Protein AF-A0A9Q2P2W3-F1 (afdb_monomer_lite)

Sequence (372 aa):
MVEQIEHAMAMYDVSPSYLARAFGVALGDGLERGRLTAPGFLDVAPMFGVSDVTPQSGALDAMLATFDPLGELAALSDNRRSRLIGKSRDWFSEYDITSSWFMSDASLMAALEQARTEASAKKIVAGHLETKREFWAKLFARCALILSHDSTAASDAWLSFAAVAQALASGRETKKIPVFEDILEHTLYVAAERAVEEGKAEGAWDDDETGPPAIAPEQKGELAKLLKGSRLKPDQIDGYLTAVLIAPEFMPPHAWLMPLMQGVEVKGPGSIQRILDIIMVRFGALNEAVLLGEIGSDLRDLPTKQFQAWAEGFAQAVDGVKGAWPKRALSPDDKQVVDMIRRASTEDLTPTLKPLLPSWLQATANKWREDV

Secondary structure (DSSP, 8-state):
-HHHHHHHS----B-HHHHHHHHHHHHHHHHHTT-PPPTTHHHHHHHTT---PPP----HHHHHHHH-TT-HHHHS-HHHHHHHHHGGGGHHHH-GGGTT-----HHHHHHHHT--SHHHHHHHHHHHHHHTHHHHHHHHHHHHHHHHHBSSS-TTHHHHHHHHHHHHHTT--GGGSTHHHHHHHHHHHHHHHHHHHHHHHS-S------SSPPPPPPPTTHHHHHTBTBS--HHHHHHHHHHHHT-SS---HHHHHHHHHTT----STTHHHHHHHHHHHHHHHHHHHHHHT-TTGGGGTS-HHHHHHHHHHHHHHHHHSTTTS-TTTS-HHHHHHHHHHHHTTTS--HHHHHHHHHHHHHHHHHHTTTT-

Foldseek 3Di:
DVVVCVLQAFDFDFDLVLVLVVQQLVCQVCVVVVHDDDPCPVVVCVVSVHPDRHHDHLDLVSLLCVLPVVCPLVPDDPVVLLVLLVCLLCCVLPGRNCVPQEDDDPVLLVLCVVDPDPVSNLVSLLVVVQVCLLVQLSVLSSVLSRQCRGPPHDNCNSVSSNSSSVCSVVPNRLVSRNNVVVRSVVHVVVSVVVVVVVVVVPDPDDDDDDDDPQLDEDDVCNLVVQQVVPPADPLLLLLQLLLQLLFLDHDDCVLSVCLVCPRRDGDDPCSVVNNVSNSVVSSVVQNVCLVVLNHLVCVLVDDLQSLLSSLNSNLSNCVPRRSRHDPVVADPVNVVLNVLSVCSNPDRPSVPCSVPPSVVSSVSNVVNVVSD

pLDDT: mean 83.11, std 13.61, range [32.12, 97.75]

Structure (mmCIF, N/CA/C/O backbone):
data_AF-A0A9Q2P2W3-F1
#
_entry.id   AF-A0A9Q2P2W3-F1
#
loop_
_atom_site.group_PDB
_atom_site.id
_atom_site.type_symbol
_atom_site.label_atom_id
_atom_site.label_alt_id
_atom_site.label_comp_id
_atom_site.label_asym_id
_atom_site.label_entity_id
_atom_site.label_seq_id
_atom_site.pdbx_PDB_ins_code
_atom_site.Cartn_x
_atom_site.Cartn_y
_atom_site.Cartn_z
_atom_site.occupancy
_atom_site.B_iso_or_equiv
_atom_site.auth_seq_id
_atom_site.auth_comp_id
_atom_site.auth_asym_id
_atom_site.auth_atom_id
_atom_site.pdbx_PDB_model_num
ATOM 1 N N . MET A 1 1 ? -4.590 -22.643 -14.135 1.00 41.59 1 MET A N 1
ATOM 2 C CA . MET A 1 1 ? -3.168 -22.251 -14.260 1.00 41.59 1 MET A CA 1
ATOM 3 C C . MET A 1 1 ? -3.030 -20.801 -14.698 1.00 41.59 1 MET A C 1
ATOM 5 O O . MET A 1 1 ? -2.542 -20.043 -13.887 1.00 41.59 1 MET A O 1
ATOM 9 N N . VAL A 1 2 ? -3.498 -20.383 -15.885 1.00 42.69 2 VAL A N 1
ATOM 10 C CA . VAL A 1 2 ? -3.479 -18.949 -16.264 1.00 42.69 2 VAL A CA 1
ATOM 11 C C . VAL A 1 2 ? -4.353 -18.115 -15.321 1.00 42.69 2 VAL A C 1
ATOM 13 O O . VAL A 1 2 ? -3.821 -17.210 -14.706 1.00 42.69 2 VAL A O 1
ATOM 16 N N . GLU A 1 3 ? -5.601 -18.520 -15.051 1.00 38.75 3 GLU A N 1
ATOM 17 C CA . GLU A 1 3 ? -6.461 -17.844 -14.053 1.00 38.75 3 GLU A CA 1
ATOM 18 C C . GLU A 1 3 ? -5.844 -17.795 -12.642 1.00 38.75 3 GLU A C 1
ATOM 20 O O . GLU A 1 3 ? -6.016 -16.821 -11.926 1.00 38.75 3 GLU A O 1
ATOM 25 N N . GLN A 1 4 ? -5.083 -18.819 -12.240 1.00 35.38 4 GLN A N 1
ATOM 26 C CA . GLN A 1 4 ? -4.398 -18.846 -10.937 1.00 35.38 4 GLN A CA 1
ATOM 27 C C . GLN A 1 4 ? -3.169 -17.924 -10.910 1.00 35.38 4 GLN A C 1
ATOM 29 O O . GLN A 1 4 ? -2.864 -17.347 -9.876 1.00 35.38 4 GLN A O 1
ATOM 34 N N . ILE A 1 5 ? -2.473 -17.766 -12.040 1.00 42.19 5 ILE A N 1
ATOM 35 C CA . ILE A 1 5 ? -1.368 -16.808 -12.193 1.00 42.19 5 ILE A CA 1
ATOM 36 C C . ILE A 1 5 ? -1.917 -15.376 -12.265 1.00 42.19 5 ILE A C 1
ATOM 38 O O . ILE A 1 5 ? -1.328 -14.479 -11.677 1.00 42.19 5 ILE A O 1
ATOM 42 N N . GLU A 1 6 ? -3.059 -15.176 -12.927 1.00 48.72 6 GLU A N 1
ATOM 43 C CA . GLU A 1 6 ? -3.763 -13.890 -12.997 1.00 48.72 6 GLU A CA 1
ATOM 44 C C . GLU A 1 6 ? -4.253 -13.409 -11.626 1.00 48.72 6 GLU A C 1
ATOM 46 O O . GLU A 1 6 ? -4.302 -12.205 -11.402 1.00 48.72 6 GLU A O 1
ATOM 51 N N . HIS A 1 7 ? -4.588 -14.325 -10.710 1.00 46.53 7 HIS A N 1
ATOM 52 C CA . HIS A 1 7 ? -4.958 -13.974 -9.333 1.00 46.53 7 HIS A CA 1
ATOM 53 C C . HIS A 1 7 ? -3.735 -13.761 -8.425 1.00 46.53 7 HIS A C 1
ATOM 55 O O . HIS A 1 7 ? -3.789 -12.935 -7.523 1.00 46.53 7 HIS A O 1
ATOM 61 N N . ALA A 1 8 ? -2.619 -14.457 -8.675 1.00 46.94 8 ALA A N 1
ATOM 62 C CA . ALA A 1 8 ? -1.426 -14.395 -7.824 1.00 46.94 8 ALA A CA 1
ATOM 63 C C . ALA A 1 8 ? -0.422 -13.286 -8.198 1.00 46.94 8 ALA A C 1
ATOM 65 O O . ALA A 1 8 ? 0.511 -13.019 -7.440 1.00 46.94 8 ALA A O 1
ATOM 66 N N . MET A 1 9 ? -0.535 -12.675 -9.382 1.00 57.44 9 MET A N 1
ATOM 67 C CA . MET A 1 9 ? 0.440 -11.702 -9.885 1.00 57.44 9 MET A CA 1
ATOM 68 C C . MET A 1 9 ? -0.240 -10.518 -10.571 1.00 57.44 9 MET A C 1
ATOM 70 O O . MET A 1 9 ? -1.221 -10.679 -11.288 1.00 57.44 9 MET A O 1
ATOM 74 N N . ALA A 1 10 ? 0.335 -9.322 -10.416 1.00 67.75 10 ALA A N 1
ATOM 75 C CA . ALA A 1 10 ? -0.116 -8.141 -11.145 1.00 67.75 10 ALA A CA 1
ATOM 76 C C . ALA A 1 10 ? 0.048 -8.342 -12.665 1.00 67.75 10 ALA A C 1
ATOM 78 O O . ALA A 1 10 ? 1.163 -8.537 -13.158 1.00 67.75 10 ALA A O 1
ATOM 79 N N . MET A 1 11 ? -1.064 -8.266 -13.400 1.00 74.44 11 MET A N 1
ATOM 80 C CA . MET A 1 11 ? -1.111 -8.428 -14.855 1.00 74.44 11 MET A CA 1
ATOM 81 C C . MET A 1 11 ? -1.325 -7.079 -15.547 1.00 74.44 11 MET A C 1
ATOM 83 O O . MET A 1 11 ? -2.141 -6.271 -15.111 1.00 74.44 11 MET A O 1
ATOM 87 N N . TYR A 1 12 ? -0.609 -6.859 -16.651 1.00 78.00 12 TYR A N 1
ATOM 88 C CA . TYR A 1 12 ? -0.649 -5.620 -17.432 1.00 78.00 12 TYR A CA 1
ATOM 89 C C . TYR A 1 12 ? -0.959 -5.921 -18.900 1.00 78.00 12 TYR A C 1
ATOM 91 O O . TYR A 1 12 ? -0.336 -6.807 -19.492 1.00 78.00 12 TYR A O 1
ATOM 99 N N . ASP A 1 13 ? -1.891 -5.169 -19.493 1.00 81.81 13 ASP A N 1
ATOM 100 C CA . ASP A 1 13 ? -2.258 -5.310 -20.907 1.00 81.81 13 ASP A CA 1
ATOM 101 C C . ASP A 1 13 ? -1.305 -4.498 -21.792 1.00 81.81 13 ASP A C 1
ATOM 103 O O . ASP A 1 13 ? -1.524 -3.322 -22.106 1.00 81.81 13 ASP A O 1
ATOM 107 N N . VAL A 1 14 ? -0.193 -5.141 -22.145 1.00 82.06 14 VAL A N 1
ATOM 108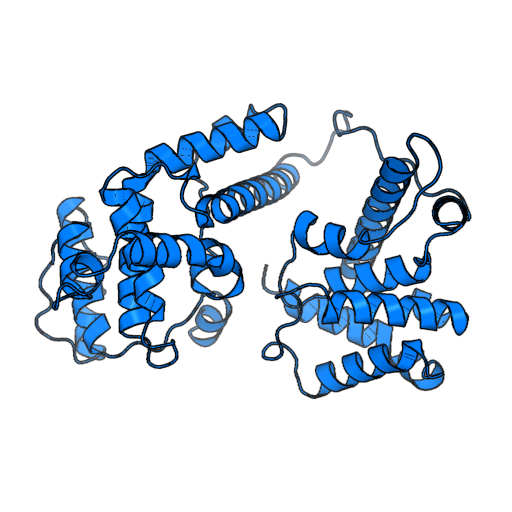 C CA . VAL A 1 14 ? 0.901 -4.537 -22.905 1.00 82.06 14 VAL A CA 1
ATOM 109 C C . VAL A 1 14 ? 0.788 -4.819 -24.399 1.00 82.06 14 VAL A C 1
ATOM 111 O O . VAL A 1 14 ? 0.554 -5.942 -24.847 1.00 82.06 14 VAL A O 1
ATOM 114 N N . SER A 1 15 ? 1.053 -3.793 -25.205 1.00 80.50 15 SER A N 1
ATOM 115 C CA . SER A 1 15 ? 1.133 -3.953 -26.663 1.00 80.50 15 SER A CA 1
ATOM 116 C C . SER A 1 15 ? 2.224 -4.960 -27.097 1.00 80.50 15 SER A C 1
ATOM 118 O O . SER A 1 15 ? 3.286 -5.023 -26.477 1.00 80.50 15 SER A O 1
ATOM 120 N N . PRO A 1 16 ? 2.062 -5.692 -28.221 1.00 75.44 16 PRO A N 1
ATOM 121 C CA . PRO A 1 16 ? 3.053 -6.674 -28.692 1.00 75.44 16 PRO A CA 1
ATOM 122 C C . PRO A 1 16 ? 4.472 -6.123 -28.919 1.00 75.44 16 PRO A C 1
ATOM 124 O O . PRO A 1 16 ? 5.450 -6.867 -28.858 1.00 75.44 16 PRO A O 1
ATOM 127 N N . SER A 1 17 ? 4.611 -4.814 -29.155 1.00 77.19 17 SER A N 1
ATOM 128 C CA . SER A 1 17 ? 5.913 -4.152 -29.299 1.00 77.19 17 SER A CA 1
ATOM 129 C C . SER A 1 17 ? 6.746 -4.177 -28.010 1.00 77.19 17 SER A C 1
ATOM 131 O O . SER A 1 17 ? 7.977 -4.166 -28.091 1.00 77.19 17 SER A O 1
ATOM 133 N N . TYR A 1 18 ? 6.105 -4.294 -26.842 1.00 83.44 18 TYR A N 1
ATOM 134 C CA . TYR A 1 18 ? 6.770 -4.535 -25.561 1.00 83.44 18 TYR A CA 1
ATOM 135 C C . TYR A 1 18 ? 7.492 -5.888 -25.542 1.00 83.44 18 TYR A C 1
ATOM 137 O O . TYR A 1 18 ? 8.646 -5.964 -25.118 1.00 83.44 18 TYR A O 1
ATOM 145 N N . LEU A 1 19 ? 6.850 -6.953 -26.042 1.00 81.44 19 LEU A N 1
ATOM 146 C CA . LEU A 1 19 ? 7.347 -8.330 -25.922 1.00 81.44 19 LEU A CA 1
ATOM 147 C C . LEU A 1 19 ? 8.723 -8.500 -26.568 1.00 81.44 19 LEU A C 1
ATOM 149 O O . LEU A 1 19 ? 9.635 -9.039 -25.945 1.00 81.44 19 LEU A O 1
ATOM 153 N N . ALA A 1 20 ? 8.917 -7.969 -27.778 1.00 80.50 20 ALA A N 1
ATOM 154 C CA . ALA A 1 20 ? 10.210 -8.017 -28.467 1.00 80.50 20 ALA A CA 1
ATOM 155 C C . ALA A 1 20 ? 11.347 -7.386 -27.640 1.00 80.50 20 ALA A C 1
ATOM 157 O O . ALA A 1 20 ? 12.485 -7.863 -27.659 1.00 80.50 20 ALA A O 1
ATOM 158 N N . ARG A 1 21 ? 11.044 -6.321 -26.889 1.00 79.38 21 ARG A N 1
ATOM 159 C CA . ARG A 1 21 ? 12.010 -5.637 -26.021 1.00 79.38 21 ARG A CA 1
ATOM 160 C C . ARG A 1 21 ? 12.229 -6.367 -24.711 1.00 79.38 21 ARG A C 1
ATOM 162 O O . ARG A 1 21 ? 13.381 -6.557 -24.332 1.00 79.38 21 ARG A O 1
ATOM 169 N N . ALA A 1 22 ? 11.166 -6.843 -24.075 1.00 80.69 22 ALA A N 1
ATOM 170 C CA . ALA A 1 22 ? 11.261 -7.652 -22.868 1.00 80.69 22 ALA A CA 1
ATOM 171 C C . ALA A 1 22 ? 12.119 -8.909 -23.103 1.00 80.69 22 ALA A C 1
ATOM 173 O O . ALA A 1 22 ? 13.047 -9.170 -22.334 1.00 80.69 22 ALA A O 1
ATOM 174 N N . PHE A 1 23 ? 11.889 -9.627 -24.211 1.00 81.25 23 PHE A N 1
ATOM 175 C CA . PHE A 1 23 ? 12.704 -10.783 -24.591 1.00 81.25 23 PHE A CA 1
ATOM 176 C C . PHE A 1 23 ? 14.165 -10.399 -24.859 1.00 81.25 23 PHE A C 1
ATOM 178 O O . PHE A 1 23 ? 15.071 -11.058 -24.349 1.00 81.25 23 PHE A O 1
ATOM 185 N N . GLY A 1 24 ? 14.411 -9.319 -25.608 1.00 82.50 24 GLY A N 1
ATOM 186 C CA . GLY A 1 24 ? 15.767 -8.850 -25.902 1.00 82.50 24 GLY A CA 1
ATOM 187 C C . GLY A 1 24 ? 16.564 -8.484 -24.646 1.00 82.50 24 GLY A C 1
ATOM 188 O O . GLY A 1 24 ? 17.707 -8.921 -24.498 1.00 82.50 24 GLY A O 1
ATOM 189 N N . VAL A 1 25 ? 15.959 -7.735 -23.717 1.00 79.44 25 VAL A N 1
ATOM 190 C CA . VAL A 1 25 ? 16.587 -7.351 -22.439 1.00 79.44 25 VAL A CA 1
ATOM 191 C C . VAL A 1 25 ? 16.848 -8.579 -21.567 1.00 79.44 25 VAL A C 1
ATOM 193 O O . VAL A 1 25 ? 17.940 -8.712 -21.024 1.00 79.44 25 VAL A O 1
ATOM 196 N N . ALA A 1 26 ? 15.894 -9.511 -21.466 1.00 78.56 26 ALA A N 1
ATOM 197 C CA . ALA A 1 26 ? 16.076 -10.742 -20.695 1.00 78.56 26 ALA A CA 1
ATOM 198 C C . ALA A 1 26 ? 17.227 -11.611 -21.238 1.00 78.56 26 ALA A C 1
ATOM 200 O O . ALA A 1 26 ? 18.017 -12.155 -20.462 1.00 78.56 26 ALA A O 1
ATOM 201 N N . LEU A 1 27 ? 17.356 -11.708 -22.566 1.00 81.06 27 LEU A N 1
ATOM 202 C CA . LEU A 1 27 ? 18.456 -12.418 -23.225 1.00 81.06 27 LEU A CA 1
ATOM 203 C C . LEU A 1 27 ? 19.813 -11.762 -22.953 1.00 81.06 27 LEU A C 1
ATOM 205 O O . LEU A 1 27 ? 20.783 -12.467 -22.673 1.00 81.06 27 LEU A O 1
ATOM 209 N N . GLY A 1 28 ? 19.891 -10.431 -23.019 1.00 82.25 28 GLY A N 1
ATOM 210 C CA . GLY A 1 28 ? 21.124 -9.705 -22.714 1.00 82.25 28 GLY A CA 1
ATOM 211 C C . GLY A 1 28 ? 21.537 -9.826 -21.251 1.00 82.25 28 GLY A C 1
ATOM 212 O O . GLY A 1 28 ? 22.691 -10.142 -20.979 1.00 82.25 28 GLY A O 1
ATOM 213 N N . ASP A 1 29 ? 20.591 -9.688 -20.318 1.00 76.62 29 ASP A N 1
ATOM 214 C CA . ASP A 1 29 ? 20.808 -9.905 -18.880 1.00 76.62 29 ASP A CA 1
ATOM 215 C C . ASP A 1 29 ? 21.370 -11.309 -18.588 1.00 76.62 29 ASP A C 1
ATOM 217 O O . ASP A 1 29 ? 22.274 -11.475 -17.763 1.00 76.62 29 ASP A O 1
ATOM 221 N N . GLY A 1 30 ? 20.821 -12.336 -19.249 1.00 76.31 30 GLY A N 1
ATOM 222 C CA . GLY A 1 30 ? 21.303 -13.712 -19.142 1.00 76.31 30 GLY A CA 1
ATOM 223 C C . GLY A 1 30 ? 22.734 -13.852 -19.658 1.00 76.31 30 GLY A C 1
ATOM 224 O O . GLY A 1 30 ? 23.595 -14.384 -18.951 1.00 76.31 30 GLY A O 1
ATOM 225 N N . LEU A 1 31 ? 23.005 -13.301 -20.844 1.00 82.38 31 LEU A N 1
ATOM 226 C CA . LEU A 1 31 ? 24.318 -13.336 -21.484 1.00 82.38 31 LEU A CA 1
ATOM 227 C C . LEU A 1 31 ? 25.393 -12.628 -20.645 1.00 82.38 31 LEU A C 1
ATOM 229 O O . LEU A 1 31 ? 26.458 -13.201 -20.418 1.00 82.38 31 LEU A O 1
ATOM 233 N N . GLU A 1 32 ? 25.102 -11.432 -20.126 1.00 80.44 32 GLU A N 1
ATOM 234 C CA . GLU A 1 32 ? 25.999 -10.671 -19.242 1.00 80.44 32 GLU A CA 1
ATOM 235 C C . GLU A 1 32 ? 26.351 -11.453 -17.966 1.00 80.44 32 GLU A C 1
ATOM 237 O O . GLU A 1 32 ? 27.453 -11.330 -17.433 1.00 80.44 32 GLU A O 1
ATOM 242 N N . ARG A 1 33 ? 25.434 -12.301 -17.485 1.00 77.88 33 ARG A N 1
ATOM 243 C CA . ARG A 1 33 ? 25.623 -13.148 -16.296 1.00 77.88 33 ARG A CA 1
ATOM 244 C C . ARG A 1 33 ? 26.165 -14.544 -16.613 1.00 77.88 33 ARG A C 1
ATOM 246 O O . ARG A 1 33 ? 26.263 -15.363 -15.698 1.00 77.88 33 ARG A O 1
ATOM 253 N N . GLY A 1 34 ? 26.478 -14.839 -17.876 1.00 80.12 34 GLY A N 1
ATOM 254 C CA . GLY A 1 34 ? 26.929 -16.162 -18.318 1.00 80.12 34 GLY A CA 1
ATOM 255 C C . GLY A 1 34 ? 25.882 -17.266 -18.127 1.00 80.12 34 GLY A C 1
ATOM 256 O O . GLY A 1 34 ? 26.241 -18.427 -17.939 1.00 80.12 34 GLY A O 1
ATOM 257 N N . ARG A 1 35 ? 24.590 -16.917 -18.122 1.00 79.44 35 ARG A N 1
ATOM 258 C CA . ARG A 1 35 ? 23.471 -17.849 -17.939 1.00 79.44 35 ARG A CA 1
ATOM 259 C C . ARG A 1 35 ? 22.720 -18.032 -19.251 1.00 79.44 35 ARG A C 1
ATOM 261 O O . ARG A 1 35 ? 22.323 -17.062 -19.890 1.00 79.44 35 ARG A O 1
ATOM 268 N N . LEU A 1 36 ? 22.487 -19.286 -19.623 1.00 70.19 36 LEU A N 1
ATOM 269 C CA . LEU A 1 36 ? 21.593 -19.620 -20.728 1.00 70.19 36 LEU A CA 1
ATOM 270 C C . LEU A 1 36 ? 20.140 -19.381 -20.305 1.00 70.19 36 LEU A C 1
ATOM 272 O O . LEU A 1 36 ? 19.785 -19.577 -19.140 1.00 70.19 36 LEU A O 1
ATOM 276 N N . THR A 1 37 ? 19.297 -18.972 -21.251 1.00 69.44 37 THR A N 1
ATOM 277 C CA . THR A 1 37 ? 17.850 -18.931 -21.028 1.00 69.44 37 THR A CA 1
ATOM 278 C C . THR A 1 37 ? 17.309 -20.332 -20.778 1.00 69.44 37 THR A C 1
ATOM 280 O O . THR A 1 37 ? 17.854 -21.315 -21.287 1.00 69.44 37 THR A O 1
ATOM 283 N N . ALA A 1 38 ? 16.218 -20.425 -20.017 1.00 70.75 38 ALA A N 1
ATOM 284 C CA . ALA A 1 38 ? 15.537 -21.693 -19.798 1.00 70.75 38 ALA A CA 1
ATOM 285 C C . ALA A 1 38 ? 15.171 -22.356 -21.146 1.00 70.75 38 ALA A C 1
ATOM 287 O O . ALA A 1 38 ? 14.787 -21.646 -22.085 1.00 70.75 38 ALA A O 1
ATOM 288 N N . PRO A 1 39 ? 15.277 -23.693 -21.267 1.00 70.12 39 PRO A N 1
ATOM 289 C CA . PRO A 1 39 ? 14.793 -24.409 -22.443 1.00 70.12 39 PRO A CA 1
ATOM 290 C C . PRO A 1 39 ? 13.338 -24.032 -22.746 1.00 70.12 39 PRO A C 1
ATOM 292 O O . PRO A 1 39 ? 12.526 -23.930 -21.829 1.00 70.12 39 PRO A O 1
ATOM 295 N N . GLY A 1 40 ? 13.017 -23.790 -24.016 1.00 72.81 40 GLY A N 1
ATOM 296 C CA . GLY A 1 40 ? 11.678 -23.365 -24.430 1.00 72.81 40 GLY A CA 1
ATOM 297 C C . GLY A 1 40 ? 11.420 -21.857 -24.383 1.00 72.81 40 GLY A C 1
ATOM 298 O O . GLY A 1 40 ? 10.459 -21.403 -24.989 1.00 72.81 40 GLY A O 1
ATOM 299 N N . PHE A 1 41 ? 12.272 -21.046 -23.742 1.00 72.81 41 PHE A N 1
ATOM 300 C CA . PHE A 1 41 ? 12.044 -19.595 -23.625 1.00 72.81 41 PHE A CA 1
ATOM 301 C C . PHE A 1 41 ? 11.947 -18.886 -24.986 1.00 72.81 41 PHE A C 1
ATOM 303 O O . PHE A 1 41 ? 11.068 -18.055 -25.196 1.00 72.81 41 PHE A O 1
ATOM 310 N N . LEU A 1 42 ? 12.828 -19.234 -25.928 1.00 74.94 42 LEU A N 1
ATOM 311 C CA . LEU A 1 42 ? 12.810 -18.668 -27.281 1.00 74.94 42 LEU A CA 1
ATOM 312 C C . LEU A 1 42 ? 11.689 -19.241 -28.153 1.00 74.94 42 LEU A C 1
ATOM 314 O O . LEU A 1 42 ? 11.271 -18.574 -29.092 1.00 74.94 42 LEU A O 1
ATOM 318 N N . ASP A 1 43 ? 11.166 -20.422 -27.817 1.00 79.38 43 ASP A N 1
ATOM 319 C CA . ASP A 1 43 ? 10.052 -21.040 -28.545 1.00 79.38 43 ASP A CA 1
ATOM 320 C C . ASP A 1 43 ? 8.734 -20.288 -28.294 1.00 79.38 43 ASP A C 1
ATOM 322 O O . ASP A 1 43 ? 7.809 -20.366 -29.100 1.00 79.38 43 ASP A O 1
ATOM 326 N N . VAL A 1 44 ? 8.668 -19.508 -27.208 1.00 75.06 44 VAL A N 1
ATOM 327 C CA . VAL A 1 44 ? 7.525 -18.657 -26.855 1.00 75.06 44 VAL A CA 1
ATOM 328 C C . VAL A 1 44 ? 7.442 -17.410 -27.743 1.00 75.06 44 VAL A C 1
ATOM 330 O O . VAL A 1 44 ? 6.344 -16.990 -28.098 1.00 75.06 44 VAL A O 1
ATOM 333 N N . ALA A 1 45 ? 8.571 -16.819 -28.148 1.00 73.12 45 ALA A N 1
ATOM 334 C CA . ALA A 1 45 ? 8.569 -15.575 -28.927 1.00 73.12 45 ALA A CA 1
ATOM 335 C C . ALA A 1 45 ? 7.793 -15.695 -30.267 1.00 73.12 45 ALA A C 1
ATOM 337 O O . ALA A 1 45 ? 6.909 -14.864 -30.510 1.00 73.12 45 ALA A O 1
ATOM 338 N N . PRO A 1 46 ? 7.981 -16.758 -31.081 1.00 74.81 46 PRO A N 1
ATOM 339 C CA . PRO A 1 46 ? 7.176 -16.989 -32.280 1.00 74.81 46 PRO A CA 1
ATOM 340 C C . PRO A 1 46 ? 5.674 -17.154 -32.017 1.00 74.81 46 PRO A C 1
ATOM 342 O O . PRO A 1 46 ? 4.872 -16.767 -32.867 1.00 74.81 46 PRO A O 1
ATOM 345 N N . MET A 1 47 ? 5.270 -17.688 -30.855 1.00 79.69 47 MET A N 1
ATOM 346 C CA . MET A 1 47 ? 3.848 -17.865 -30.507 1.00 79.69 47 MET A CA 1
ATOM 347 C C . MET A 1 47 ? 3.111 -16.527 -30.375 1.00 79.69 47 MET A C 1
ATOM 349 O O . MET A 1 47 ? 1.908 -16.463 -30.611 1.00 79.69 47 MET A O 1
ATOM 353 N N . PHE A 1 48 ? 3.841 -15.455 -30.063 1.00 72.00 48 PHE A N 1
ATOM 354 C CA . PHE A 1 48 ? 3.325 -14.089 -29.974 1.00 72.00 48 PHE A CA 1
ATOM 355 C C . PHE A 1 48 ? 3.641 -13.241 -31.216 1.00 72.00 48 PHE A C 1
ATOM 357 O O . PHE A 1 48 ? 3.534 -12.016 -31.178 1.00 72.00 48 PHE A O 1
ATOM 364 N N . GLY A 1 49 ? 4.049 -13.872 -32.323 1.00 74.88 49 GLY A N 1
ATOM 365 C CA . GLY A 1 49 ? 4.396 -13.172 -33.563 1.00 74.88 49 GLY A CA 1
ATOM 366 C C . GLY A 1 49 ? 5.686 -12.352 -33.474 1.00 74.88 49 GLY A C 1
ATOM 367 O O . GLY A 1 49 ? 5.913 -11.480 -34.311 1.00 74.88 49 GLY A O 1
ATOM 368 N N . VAL A 1 50 ? 6.533 -12.614 -32.475 1.00 77.62 50 VAL A N 1
ATOM 369 C CA . VAL A 1 50 ? 7.837 -11.968 -32.321 1.00 77.62 50 VAL A CA 1
ATOM 370 C C . VAL A 1 50 ? 8.895 -12.834 -33.007 1.00 77.62 50 VAL A C 1
ATOM 372 O O . VAL A 1 50 ? 9.235 -13.914 -32.523 1.00 77.62 50 VAL A O 1
ATOM 375 N N . SER A 1 51 ? 9.429 -12.362 -34.134 1.00 76.12 51 SER A N 1
ATOM 376 C CA . SER A 1 51 ? 10.585 -12.968 -34.805 1.00 76.12 51 SER A CA 1
ATOM 377 C C . SER A 1 51 ? 11.871 -12.194 -34.504 1.00 76.12 51 SER A C 1
ATOM 379 O O . SER A 1 51 ? 11.834 -11.038 -34.083 1.00 76.12 51 SER A O 1
ATOM 381 N N . ASP A 1 52 ? 13.018 -12.842 -34.718 1.00 74.81 52 ASP A N 1
ATOM 382 C CA . ASP A 1 52 ? 14.335 -12.189 -34.752 1.00 74.81 52 ASP A CA 1
ATOM 383 C C . ASP A 1 52 ? 14.740 -11.459 -33.456 1.00 74.81 52 ASP A C 1
ATOM 385 O O . ASP A 1 52 ? 15.389 -10.410 -33.483 1.00 74.81 52 ASP A O 1
ATOM 389 N N . VAL A 1 53 ? 14.386 -12.023 -32.294 1.00 77.38 53 VAL A N 1
ATOM 390 C CA . VAL A 1 53 ? 14.822 -11.475 -31.004 1.00 77.38 53 VAL A CA 1
ATOM 391 C C . VAL A 1 53 ? 16.333 -11.638 -30.853 1.00 77.38 53 VAL A C 1
ATOM 393 O O . VAL A 1 53 ? 16.854 -12.749 -30.750 1.00 77.38 53 VAL A O 1
ATOM 396 N N . THR A 1 54 ? 17.038 -10.514 -30.773 1.00 82.38 54 THR A N 1
ATOM 397 C CA . THR A 1 54 ? 18.463 -10.464 -30.443 1.00 82.38 54 THR A CA 1
ATOM 398 C C . THR A 1 54 ? 18.673 -9.999 -28.999 1.00 82.38 54 THR A C 1
ATOM 400 O O . THR A 1 54 ? 17.869 -9.211 -28.487 1.00 82.38 54 THR A O 1
ATOM 403 N N . PRO A 1 55 ? 19.742 -10.460 -28.318 1.00 83.00 55 PRO A N 1
ATOM 404 C CA . PRO A 1 55 ? 20.112 -9.938 -27.007 1.00 83.00 55 PRO A CA 1
ATOM 405 C C . PRO A 1 55 ? 20.329 -8.420 -27.054 1.00 83.00 55 PRO A C 1
ATOM 407 O O . PRO A 1 55 ? 21.050 -7.914 -27.914 1.00 83.00 55 PRO A O 1
ATOM 410 N N . GLN A 1 56 ? 19.718 -7.698 -26.118 1.00 82.19 56 GLN A N 1
ATOM 411 C CA . GLN A 1 56 ? 19.837 -6.246 -25.962 1.00 82.19 56 GLN A CA 1
ATOM 412 C C . GLN A 1 56 ? 20.487 -5.928 -24.622 1.00 82.19 56 GLN A C 1
ATOM 414 O O . GLN A 1 56 ? 20.259 -6.642 -23.652 1.00 82.19 56 GLN A O 1
ATOM 419 N N . SER A 1 57 ? 21.289 -4.863 -24.553 1.00 76.81 57 SER A N 1
ATOM 420 C CA . SER A 1 57 ? 21.977 -4.514 -23.306 1.00 76.81 57 SER A CA 1
ATOM 421 C C . SER A 1 57 ? 20.981 -4.256 -22.174 1.00 76.81 57 SER A C 1
ATOM 423 O O . SER A 1 57 ? 20.051 -3.462 -22.321 1.00 76.81 57 SER A O 1
ATOM 425 N N . GLY A 1 58 ? 21.232 -4.892 -21.028 1.00 69.31 58 GLY A N 1
ATOM 426 C CA . GLY A 1 58 ? 20.521 -4.650 -19.776 1.00 69.31 58 GLY A CA 1
ATOM 427 C C . GLY A 1 58 ? 21.036 -3.422 -19.019 1.00 69.31 58 GLY A C 1
ATOM 428 O O . GLY A 1 58 ? 20.688 -3.212 -17.854 1.00 69.31 58 GLY A O 1
ATOM 429 N N . ALA A 1 59 ? 21.903 -2.612 -19.636 1.00 77.50 59 ALA A N 1
ATOM 430 C CA . ALA A 1 59 ? 22.371 -1.367 -19.051 1.00 77.50 59 ALA A CA 1
ATOM 431 C C . ALA A 1 59 ? 21.204 -0.388 -18.874 1.00 77.50 59 ALA A C 1
ATOM 433 O O . ALA A 1 59 ? 20.340 -0.248 -19.741 1.00 77.50 59 ALA A O 1
ATOM 434 N N . LEU A 1 60 ? 21.195 0.320 -17.745 1.00 76.50 60 LEU A N 1
ATOM 435 C CA . LEU A 1 60 ? 20.113 1.237 -17.400 1.00 76.50 60 LEU A CA 1
ATOM 436 C C . LEU A 1 60 ? 19.930 2.342 -18.451 1.00 76.50 60 LEU A C 1
ATOM 438 O O . LEU A 1 60 ? 18.803 2.617 -18.844 1.00 76.50 60 LEU A O 1
ATOM 442 N N . ASP A 1 61 ? 21.025 2.908 -18.962 1.00 77.94 61 ASP A N 1
ATOM 443 C CA . ASP A 1 61 ? 20.979 3.948 -19.999 1.00 77.94 61 ASP A CA 1
ATOM 444 C C . ASP A 1 61 ? 20.354 3.439 -21.307 1.00 77.94 61 ASP A C 1
ATOM 446 O O . ASP A 1 61 ? 19.591 4.155 -21.954 1.00 77.94 61 ASP A O 1
ATOM 450 N N . ALA A 1 62 ? 20.618 2.179 -21.670 1.00 77.75 62 ALA A N 1
ATOM 451 C CA . ALA A 1 62 ? 20.015 1.546 -22.839 1.00 77.75 62 ALA A CA 1
ATOM 452 C C . ALA A 1 62 ? 18.510 1.293 -22.636 1.00 77.75 62 ALA A C 1
ATOM 454 O O . ALA A 1 62 ? 17.720 1.504 -23.559 1.00 77.75 62 ALA A O 1
ATOM 455 N N . MET A 1 63 ? 18.091 0.904 -21.423 1.00 77.25 63 MET A N 1
ATOM 456 C CA . MET A 1 63 ? 16.667 0.770 -21.094 1.00 77.25 63 MET A CA 1
ATOM 457 C C . MET A 1 63 ? 15.949 2.123 -21.143 1.00 77.25 63 MET A C 1
ATOM 459 O O . MET A 1 63 ? 14.906 2.220 -21.782 1.00 77.25 63 MET A O 1
ATOM 463 N N . LEU A 1 64 ? 16.521 3.169 -20.535 1.00 77.88 64 LEU A N 1
ATOM 464 C CA . LEU A 1 64 ? 15.945 4.520 -20.539 1.00 77.88 64 LEU A CA 1
ATOM 465 C C . LEU A 1 64 ? 15.764 5.054 -21.969 1.00 77.88 64 LEU A C 1
ATOM 467 O O . LEU A 1 64 ? 14.700 5.569 -22.304 1.00 77.88 64 LEU A O 1
ATOM 471 N N . ALA A 1 65 ? 16.761 4.861 -22.838 1.00 79.75 65 ALA A N 1
ATOM 472 C CA . ALA A 1 65 ? 16.688 5.271 -24.243 1.00 79.75 65 ALA A CA 1
ATOM 473 C C . ALA A 1 65 ? 15.608 4.529 -25.056 1.00 79.75 65 ALA A C 1
ATOM 475 O O . ALA A 1 65 ? 15.237 4.979 -26.138 1.00 79.75 65 ALA A O 1
ATOM 476 N N . THR A 1 66 ? 15.113 3.389 -24.562 1.00 74.44 66 THR A N 1
ATOM 477 C CA . THR A 1 66 ? 14.140 2.557 -25.283 1.00 74.44 66 THR A CA 1
ATOM 478 C C . THR A 1 66 ? 12.717 3.106 -25.183 1.00 74.44 66 THR A C 1
ATOM 480 O O . THR A 1 66 ? 12.004 3.097 -26.183 1.00 74.44 66 THR A O 1
ATOM 483 N N . PHE A 1 67 ? 12.301 3.586 -24.008 1.00 73.38 67 PHE A N 1
ATOM 484 C CA . PHE A 1 67 ? 10.946 4.116 -23.790 1.00 73.38 67 PHE A CA 1
ATOM 485 C C . PHE A 1 67 ? 10.877 5.649 -23.794 1.00 73.38 67 PHE A C 1
ATOM 487 O O . PHE A 1 67 ? 9.786 6.200 -23.891 1.00 73.38 67 PHE A O 1
ATOM 494 N N . ASP A 1 68 ? 12.023 6.339 -23.752 1.00 77.56 68 ASP A N 1
ATOM 495 C CA . ASP A 1 68 ? 12.116 7.789 -23.953 1.00 77.56 68 ASP A CA 1
ATOM 496 C C . ASP A 1 68 ? 12.956 8.158 -25.198 1.00 77.56 68 ASP A C 1
ATOM 498 O O . ASP A 1 68 ? 13.993 8.820 -25.089 1.00 77.56 68 ASP A O 1
ATOM 502 N N . PRO A 1 69 ? 12.554 7.734 -26.414 1.00 72.06 69 PRO A N 1
ATOM 503 C CA . PRO A 1 69 ? 13.342 7.975 -27.625 1.00 72.06 69 PRO A CA 1
ATOM 504 C C . PRO A 1 69 ? 13.423 9.461 -28.006 1.00 72.06 69 PRO A C 1
ATOM 506 O O . PRO A 1 69 ? 14.333 9.864 -28.729 1.00 72.06 69 PRO A O 1
ATOM 509 N N . LEU A 1 70 ? 12.471 10.277 -27.541 1.00 75.75 70 LEU A N 1
ATOM 510 C CA . LEU A 1 70 ? 12.416 11.720 -27.795 1.00 75.75 70 LEU A CA 1
ATOM 511 C C . LEU A 1 70 ? 13.150 12.543 -26.724 1.00 75.75 70 LEU A C 1
ATOM 513 O O . LEU A 1 70 ? 13.276 13.760 -26.877 1.00 75.75 70 LEU A O 1
ATOM 517 N N . GLY A 1 71 ? 13.653 11.904 -25.663 1.00 79.00 71 GLY A N 1
ATOM 518 C CA . GLY A 1 71 ? 14.351 12.576 -24.569 1.00 79.00 71 GLY A CA 1
ATOM 519 C C . GLY A 1 71 ? 13.446 13.502 -23.755 1.00 79.00 71 GLY A C 1
ATOM 520 O O . GLY A 1 71 ? 13.909 14.535 -23.259 1.00 79.00 71 GLY A O 1
ATOM 521 N N . GLU A 1 72 ? 12.165 13.164 -23.622 1.00 83.88 72 GLU A N 1
ATOM 522 C CA . GLU A 1 72 ? 11.179 13.906 -22.846 1.00 83.88 72 GLU A CA 1
ATOM 523 C C . GLU A 1 72 ? 11.646 14.117 -21.406 1.00 83.88 72 GLU A C 1
ATOM 525 O O . GLU A 1 72 ? 11.584 15.247 -20.921 1.00 83.88 72 GLU A O 1
ATOM 530 N N . LEU A 1 73 ? 12.195 13.093 -20.737 1.00 82.62 73 LEU A N 1
ATOM 531 C CA . LEU A 1 73 ? 12.699 13.201 -19.357 1.00 82.62 73 LEU A CA 1
ATOM 532 C C . LEU A 1 73 ? 13.892 14.146 -19.244 1.00 82.62 73 LEU A C 1
ATOM 534 O O . LEU A 1 73 ? 13.993 14.923 -18.283 1.00 82.62 73 LEU A O 1
ATOM 538 N N . ALA A 1 74 ? 14.793 14.096 -20.225 1.00 79.31 74 ALA A N 1
ATOM 539 C CA . ALA A 1 74 ? 15.946 14.987 -20.285 1.00 79.31 74 ALA A CA 1
ATOM 540 C C . ALA A 1 74 ? 15.506 16.445 -20.504 1.00 79.31 74 ALA A C 1
ATOM 542 O O . ALA A 1 74 ? 16.058 17.352 -19.875 1.00 79.31 74 ALA A O 1
ATOM 543 N N . ALA A 1 75 ? 14.464 16.660 -21.312 1.00 85.31 75 ALA A N 1
ATOM 544 C CA . ALA A 1 75 ? 13.899 17.974 -21.612 1.00 85.31 75 ALA A CA 1
ATOM 545 C C . ALA A 1 75 ? 13.101 18.602 -20.450 1.00 85.31 75 ALA A C 1
ATOM 547 O O . ALA A 1 75 ? 12.828 19.806 -20.469 1.00 85.31 75 ALA A O 1
ATOM 548 N N . LEU A 1 76 ? 12.722 17.829 -19.425 1.00 87.62 76 LEU A N 1
ATOM 549 C CA . LEU A 1 76 ? 12.012 18.362 -18.259 1.00 87.62 76 LEU A CA 1
ATOM 550 C C . LEU A 1 76 ? 12.873 19.346 -17.451 1.00 87.62 76 LEU A C 1
ATOM 552 O O . LEU A 1 76 ? 14.089 19.227 -17.350 1.00 87.62 76 LEU A O 1
ATOM 556 N N . SER A 1 77 ? 12.220 20.301 -16.787 1.00 89.62 77 SER A N 1
ATOM 557 C CA . SER A 1 77 ? 12.881 21.129 -15.774 1.00 89.62 77 SER A CA 1
ATOM 558 C C . SER A 1 77 ? 13.119 20.346 -14.480 1.00 89.62 77 SER A C 1
ATOM 560 O O . SER A 1 77 ? 12.372 19.418 -14.155 1.00 89.62 77 SER A O 1
ATOM 562 N N . ASP A 1 78 ? 14.095 20.775 -13.675 1.00 87.81 78 ASP A N 1
ATOM 563 C CA . ASP A 1 78 ? 14.412 20.140 -12.384 1.00 87.81 78 ASP A CA 1
ATOM 564 C C . ASP A 1 78 ? 13.216 20.104 -11.427 1.00 87.81 78 ASP A C 1
ATOM 566 O O . ASP A 1 78 ? 12.992 19.116 -10.724 1.00 87.81 78 ASP A O 1
ATOM 570 N N . ASN A 1 79 ? 12.389 21.152 -11.456 1.00 88.94 79 ASN A N 1
ATOM 571 C CA . ASN A 1 79 ? 11.145 21.219 -10.694 1.00 88.94 79 ASN A CA 1
ATOM 572 C C . ASN A 1 79 ? 10.148 20.143 -11.135 1.00 88.94 79 ASN A C 1
ATOM 574 O O . ASN A 1 79 ? 9.494 19.522 -10.297 1.00 88.94 79 ASN A O 1
ATOM 578 N N . ARG A 1 80 ? 10.019 19.908 -12.445 1.00 90.25 80 ARG A N 1
ATOM 579 C CA . ARG A 1 80 ? 9.092 18.905 -12.978 1.00 90.25 80 ARG A CA 1
ATOM 580 C C . ARG A 1 80 ? 9.601 17.487 -12.726 1.00 90.25 80 ARG A C 1
ATOM 582 O O . ARG A 1 80 ? 8.813 16.662 -12.271 1.00 90.25 80 ARG A O 1
ATOM 589 N N . ARG A 1 81 ? 10.907 17.238 -12.881 1.00 90.56 81 ARG A N 1
ATOM 590 C CA . ARG A 1 81 ? 11.550 15.978 -12.461 1.00 90.56 81 ARG A CA 1
ATOM 591 C C . ARG A 1 81 ? 11.348 15.704 -10.972 1.00 90.56 81 ARG A C 1
ATOM 593 O O . ARG A 1 81 ? 10.934 14.615 -10.594 1.00 90.56 81 ARG A O 1
ATOM 600 N N . SER A 1 82 ? 11.551 16.708 -10.120 1.00 89.25 82 SER A N 1
ATOM 601 C CA . SER A 1 82 ? 11.359 16.566 -8.670 1.00 89.25 82 SER A CA 1
ATOM 602 C C . SER A 1 82 ? 9.913 16.244 -8.295 1.00 89.25 82 SER A C 1
ATOM 604 O O . SER A 1 82 ? 9.689 15.434 -7.400 1.00 89.25 82 SER A O 1
ATOM 606 N N . ARG A 1 83 ? 8.927 16.822 -8.996 1.00 92.19 83 ARG A N 1
ATOM 607 C CA . ARG A 1 83 ? 7.507 16.474 -8.817 1.00 92.19 83 ARG A CA 1
ATOM 608 C C . ARG A 1 83 ? 7.205 15.039 -9.243 1.00 92.19 83 ARG A C 1
ATOM 610 O O . ARG A 1 83 ? 6.493 14.354 -8.521 1.00 92.19 83 ARG A O 1
ATOM 617 N N . LEU A 1 84 ? 7.760 14.580 -10.366 1.00 94.12 84 LEU A N 1
ATOM 618 C CA . LEU A 1 84 ? 7.609 13.193 -10.824 1.00 94.12 84 LEU A CA 1
ATOM 619 C C . LEU A 1 84 ? 8.206 12.190 -9.833 1.00 94.12 84 LEU A C 1
ATOM 621 O O . LEU A 1 84 ? 7.574 11.178 -9.556 1.00 94.12 84 LEU A O 1
ATOM 625 N N . ILE A 1 85 ? 9.368 12.498 -9.251 1.00 94.25 85 ILE A N 1
ATOM 626 C CA . ILE A 1 85 ? 9.957 11.698 -8.166 1.00 94.25 85 ILE A CA 1
ATOM 627 C C . ILE A 1 85 ? 9.064 11.751 -6.919 1.00 94.25 85 ILE A C 1
ATOM 629 O O . ILE A 1 85 ? 8.875 10.741 -6.252 1.00 94.25 85 ILE A O 1
ATOM 633 N N . GLY A 1 86 ? 8.484 12.914 -6.609 1.00 89.56 86 GLY A N 1
ATOM 634 C CA . GLY A 1 86 ? 7.563 13.094 -5.485 1.00 89.56 86 GLY A CA 1
ATOM 635 C C . GLY A 1 86 ? 6.308 12.221 -5.560 1.00 89.56 86 GLY A C 1
ATOM 636 O O . GLY A 1 86 ? 5.885 11.716 -4.525 1.00 89.56 86 GLY A O 1
ATOM 637 N N . LYS A 1 87 ? 5.768 11.990 -6.767 1.00 93.44 87 LYS A N 1
ATOM 638 C CA . LYS A 1 87 ? 4.626 11.084 -7.003 1.00 93.44 87 LYS A CA 1
ATOM 639 C C . LYS A 1 87 ? 4.897 9.637 -6.575 1.00 93.44 87 LYS A C 1
ATOM 641 O O . LYS A 1 87 ? 3.954 8.903 -6.329 1.00 93.44 87 LYS A O 1
ATOM 646 N N . SER A 1 88 ? 6.166 9.236 -6.444 1.00 95.06 88 SER A N 1
ATOM 647 C CA . SER A 1 88 ? 6.517 7.873 -6.024 1.00 95.06 88 SER A CA 1
ATOM 648 C C . SER A 1 88 ? 6.028 7.494 -4.626 1.00 95.06 88 SER A C 1
ATOM 650 O O . SER A 1 88 ? 5.937 6.313 -4.324 1.00 95.06 88 SER A O 1
ATOM 652 N N . ARG A 1 89 ? 5.643 8.482 -3.808 1.00 91.69 89 ARG A N 1
ATOM 653 C CA . ARG A 1 89 ? 4.995 8.262 -2.508 1.00 91.69 89 ARG A CA 1
ATOM 654 C C . ARG A 1 89 ? 3.686 7.479 -2.617 1.00 91.69 89 ARG A C 1
ATOM 656 O O . ARG A 1 89 ? 3.325 6.776 -1.690 1.00 91.69 89 ARG A O 1
ATOM 663 N N . ASP A 1 90 ? 2.956 7.647 -3.713 1.00 88.50 90 ASP A N 1
ATOM 664 C CA . ASP A 1 90 ? 1.609 7.094 -3.842 1.00 88.50 90 ASP A CA 1
ATOM 665 C C . ASP A 1 90 ? 1.613 5.752 -4.603 1.00 88.50 90 ASP A C 1
ATOM 667 O O . ASP A 1 90 ? 0.569 5.117 -4.745 1.00 88.50 90 ASP A O 1
ATOM 671 N N . TRP A 1 91 ? 2.778 5.271 -5.065 1.00 92.75 91 TRP A N 1
ATOM 672 C CA . TRP A 1 91 ? 2.858 4.110 -5.957 1.00 92.75 91 TRP A CA 1
ATOM 673 C C . TRP A 1 91 ? 2.299 2.821 -5.357 1.00 92.75 91 TRP A C 1
ATOM 675 O O . TRP A 1 91 ? 1.578 2.125 -6.063 1.00 92.75 91 TRP A O 1
ATOM 685 N N . PHE A 1 92 ? 2.566 2.535 -4.078 1.00 87.94 92 PHE A N 1
ATOM 686 C CA . PHE A 1 92 ? 2.047 1.332 -3.409 1.00 87.94 92 PHE A CA 1
ATOM 687 C C . PHE A 1 92 ? 0.517 1.287 -3.335 1.00 87.94 92 PHE A C 1
ATOM 689 O O . PHE A 1 92 ? -0.059 0.220 -3.165 1.00 87.94 92 PHE A O 1
ATOM 696 N N . SER A 1 93 ? -0.141 2.441 -3.483 1.00 84.25 93 SER A N 1
ATOM 697 C CA . SER A 1 93 ? -1.601 2.545 -3.536 1.00 84.25 93 SER A CA 1
ATOM 698 C C . SER A 1 93 ? -2.164 2.611 -4.958 1.00 84.25 93 SER A C 1
ATOM 700 O O . SER A 1 93 ? -3.361 2.406 -5.152 1.00 84.25 93 SER A O 1
ATOM 702 N N . GLU A 1 94 ? -1.326 2.937 -5.945 1.00 86.12 94 GLU A N 1
ATOM 703 C CA . GLU A 1 94 ? -1.745 3.195 -7.325 1.00 86.12 94 GLU A CA 1
ATOM 704 C C . GLU A 1 94 ? -1.428 2.043 -8.286 1.00 86.12 94 GLU A C 1
ATOM 706 O O . GLU A 1 94 ? -2.150 1.878 -9.270 1.00 86.12 94 GLU A O 1
ATOM 711 N N . TYR A 1 95 ? -0.365 1.268 -8.042 1.00 86.00 95 TYR A N 1
ATOM 712 C CA . TYR A 1 95 ? 0.128 0.278 -9.000 1.00 86.00 95 TYR A CA 1
ATOM 713 C C . TYR A 1 95 ? 0.335 -1.092 -8.362 1.00 86.00 95 TYR A C 1
ATOM 715 O O . TYR A 1 95 ? 1.240 -1.284 -7.559 1.00 86.00 95 TYR A O 1
ATOM 723 N N . ASP A 1 96 ? -0.410 -2.084 -8.847 1.00 83.62 96 ASP A N 1
ATOM 724 C CA . ASP A 1 96 ? -0.324 -3.467 -8.364 1.00 83.62 96 ASP A CA 1
ATOM 725 C C . ASP A 1 96 ? 1.087 -4.084 -8.555 1.00 83.62 96 ASP A C 1
ATOM 727 O O . ASP A 1 96 ? 1.478 -4.978 -7.807 1.00 83.62 96 ASP A O 1
ATOM 731 N N . ILE A 1 97 ? 1.905 -3.576 -9.497 1.00 84.81 97 ILE A N 1
ATOM 732 C CA . ILE A 1 97 ? 3.302 -4.006 -9.726 1.00 84.81 97 ILE A CA 1
ATOM 733 C C . ILE A 1 97 ? 4.205 -3.851 -8.497 1.00 84.81 97 ILE A C 1
ATOM 735 O O . ILE A 1 97 ? 5.276 -4.458 -8.465 1.00 84.81 97 ILE A O 1
ATOM 739 N N . THR A 1 98 ? 3.819 -3.040 -7.506 1.00 88.12 98 THR A N 1
ATOM 740 C CA . THR A 1 98 ? 4.609 -2.818 -6.287 1.00 88.12 98 THR A CA 1
ATOM 741 C C . THR A 1 98 ? 4.393 -3.879 -5.214 1.00 88.12 98 THR A C 1
ATOM 743 O O . THR A 1 98 ? 5.148 -3.904 -4.245 1.00 88.12 98 THR A O 1
ATOM 746 N N . SER A 1 99 ? 3.397 -4.759 -5.357 1.00 82.12 99 SER A N 1
ATOM 747 C CA . SER A 1 99 ? 3.043 -5.764 -4.339 1.00 82.12 99 SER A CA 1
ATOM 748 C C . SER A 1 99 ? 4.200 -6.698 -3.976 1.00 82.12 99 SER A C 1
ATOM 750 O O . SER A 1 99 ? 4.305 -7.148 -2.842 1.00 82.12 99 SER A O 1
ATOM 752 N N . SER A 1 100 ? 5.120 -6.943 -4.912 1.00 83.38 100 SER A N 1
ATOM 753 C CA . SER A 1 100 ? 6.293 -7.795 -4.706 1.00 83.38 100 SER A CA 1
ATOM 754 C C . SER A 1 100 ? 7.576 -7.015 -4.382 1.00 83.38 100 SER A C 1
ATOM 756 O O . SER A 1 100 ? 8.681 -7.542 -4.549 1.00 83.38 100 SER A O 1
ATOM 758 N N . TRP A 1 101 ? 7.485 -5.730 -4.033 1.00 92.81 101 TRP A N 1
ATOM 759 C CA . TRP A 1 101 ? 8.659 -4.879 -3.838 1.00 92.81 101 TRP A CA 1
ATOM 760 C C . TRP A 1 101 ? 9.150 -4.916 -2.397 1.00 92.81 101 TRP A C 1
ATOM 762 O O . TRP A 1 101 ? 8.862 -4.044 -1.580 1.00 92.81 101 TRP A O 1
ATOM 772 N N . PHE A 1 102 ? 9.983 -5.908 -2.117 1.00 91.75 102 PHE A N 1
ATOM 773 C CA . PHE A 1 102 ? 10.700 -6.044 -0.858 1.00 91.75 102 PHE A CA 1
ATOM 774 C C . PHE A 1 102 ? 12.049 -6.727 -1.069 1.00 91.75 102 PHE A C 1
ATOM 776 O O . PHE A 1 102 ? 12.369 -7.212 -2.157 1.00 91.75 102 PHE A O 1
ATOM 783 N N . MET A 1 103 ? 12.866 -6.756 -0.019 1.00 89.50 103 MET A N 1
ATOM 784 C CA . MET A 1 103 ? 14.129 -7.487 -0.012 1.00 89.50 103 MET A CA 1
ATOM 785 C C . MET A 1 103 ? 14.107 -8.610 1.015 1.00 89.50 103 MET A C 1
ATOM 787 O O . MET A 1 103 ? 13.770 -8.392 2.170 1.00 89.50 103 MET A O 1
ATOM 791 N N . SER A 1 104 ? 14.521 -9.807 0.608 1.00 88.31 104 SER A N 1
ATOM 792 C CA . SER A 1 104 ? 14.521 -10.983 1.486 1.00 88.31 104 SER A CA 1
ATOM 793 C C . SER A 1 104 ? 15.762 -11.861 1.351 1.00 88.31 104 SER A C 1
ATOM 795 O O . SER A 1 104 ? 15.724 -13.059 1.620 1.00 88.31 104 SER A O 1
ATOM 797 N N . ASP A 1 105 ? 16.886 -11.293 0.911 1.00 88.19 105 ASP A N 1
ATOM 798 C CA . ASP A 1 105 ? 18.118 -12.069 0.823 1.00 88.19 105 ASP A CA 1
ATOM 799 C C . ASP A 1 105 ? 18.677 -12.429 2.206 1.00 88.19 105 ASP A C 1
ATOM 801 O O . ASP A 1 105 ? 18.520 -11.700 3.185 1.00 88.19 105 ASP A O 1
ATOM 805 N N . ALA A 1 106 ? 19.378 -13.563 2.264 1.00 85.44 106 ALA A N 1
ATOM 806 C CA . ALA A 1 106 ? 19.879 -14.142 3.508 1.00 85.44 106 ALA A CA 1
ATOM 807 C C . ALA A 1 106 ? 20.774 -13.185 4.314 1.00 85.44 106 ALA A C 1
ATOM 809 O O . ALA A 1 106 ? 20.772 -13.228 5.540 1.00 85.44 106 ALA A O 1
ATOM 810 N N . SER A 1 107 ? 21.527 -12.307 3.638 1.00 88.38 107 SER A N 1
ATOM 811 C CA . SER A 1 107 ? 22.409 -11.359 4.325 1.00 88.38 107 SER A CA 1
ATOM 812 C C . SER A 1 107 ? 21.630 -10.282 5.076 1.00 88.38 107 SER A C 1
ATOM 814 O O . SER A 1 107 ? 22.01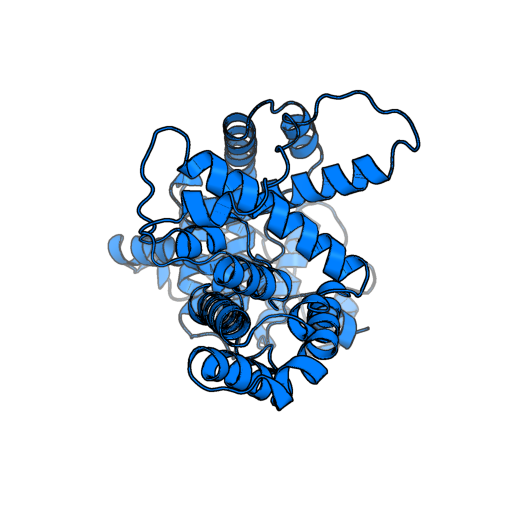3 -9.911 6.185 1.00 88.38 107 SER A O 1
ATOM 816 N N . LEU A 1 108 ? 20.513 -9.825 4.503 1.00 90.75 108 LEU A N 1
ATOM 817 C CA . LEU A 1 108 ? 19.600 -8.905 5.163 1.00 90.75 108 LEU A CA 1
ATOM 818 C C . LEU A 1 108 ? 18.875 -9.583 6.328 1.00 90.75 108 LEU A C 1
ATOM 820 O O . LEU A 1 108 ? 18.817 -9.006 7.411 1.00 90.75 108 LEU A O 1
ATOM 824 N N . MET A 1 109 ? 18.366 -10.801 6.123 1.00 89.19 109 MET A N 1
ATOM 825 C CA . MET A 1 109 ? 17.623 -11.532 7.158 1.00 89.19 109 MET A CA 1
ATOM 826 C C . MET A 1 109 ? 18.492 -11.808 8.391 1.00 89.19 109 MET A C 1
ATOM 828 O O . MET A 1 109 ? 18.123 -11.419 9.497 1.00 89.19 109 MET A O 1
ATOM 832 N N . ALA A 1 110 ? 19.718 -12.300 8.195 1.00 86.19 110 ALA A N 1
ATOM 833 C CA . ALA A 1 110 ? 20.667 -12.513 9.290 1.00 86.19 110 ALA A CA 1
ATOM 834 C C . ALA A 1 110 ? 21.036 -11.215 10.040 1.00 86.19 110 ALA A C 1
ATOM 836 O O . ALA A 1 110 ? 21.317 -11.231 11.239 1.00 86.19 110 ALA A O 1
ATOM 837 N N . ALA A 1 111 ? 21.058 -10.068 9.351 1.00 87.69 111 ALA A N 1
ATOM 838 C CA . ALA A 1 111 ? 21.284 -8.778 10.001 1.00 87.69 111 ALA A CA 1
ATOM 839 C C . ALA A 1 111 ? 20.060 -8.325 10.815 1.00 87.69 111 ALA A C 1
ATOM 841 O O . ALA A 1 111 ? 20.220 -7.754 11.895 1.00 87.69 111 ALA A O 1
ATOM 842 N N . LEU A 1 112 ? 18.848 -8.586 10.317 1.00 87.88 112 LEU A N 1
ATOM 843 C CA . LEU A 1 112 ? 17.595 -8.246 10.990 1.00 87.88 112 LEU A CA 1
ATOM 844 C C . LEU A 1 112 ? 17.372 -9.059 12.269 1.00 87.88 112 LEU A C 1
ATOM 846 O O . LEU A 1 112 ? 16.921 -8.482 13.255 1.00 87.88 112 LEU A O 1
ATOM 850 N N . GLU A 1 113 ? 17.786 -10.324 12.317 1.00 84.69 113 GLU A N 1
ATOM 851 C CA . GLU A 1 113 ? 17.772 -11.143 13.544 1.00 84.69 113 GLU A CA 1
ATOM 852 C C . GLU A 1 113 ? 18.587 -10.520 14.694 1.00 84.69 113 GLU A C 1
ATOM 854 O O . GLU A 1 113 ? 18.283 -10.691 15.878 1.00 84.69 113 GLU A O 1
ATOM 859 N N . GLN A 1 114 ? 19.636 -9.762 14.363 1.00 82.25 114 GLN A N 1
ATOM 860 C CA . GLN A 1 114 ? 20.480 -9.081 15.348 1.00 82.25 114 GLN A CA 1
ATOM 861 C C . GLN A 1 114 ? 19.912 -7.725 15.786 1.00 82.25 114 GLN A C 1
ATOM 863 O O . GLN A 1 114 ? 20.409 -7.127 16.749 1.00 82.25 114 GLN A O 1
ATOM 868 N N . ALA A 1 115 ? 18.886 -7.213 15.101 1.00 84.50 115 ALA A N 1
ATOM 869 C CA . ALA A 1 115 ? 18.265 -5.946 15.443 1.00 84.50 115 ALA A CA 1
ATOM 870 C C . ALA A 1 115 ? 17.541 -6.063 16.792 1.00 84.50 115 ALA A C 1
ATOM 872 O O . ALA A 1 115 ? 16.690 -6.920 17.003 1.00 84.50 115 ALA A O 1
ATOM 873 N N . ARG A 1 116 ? 17.871 -5.173 17.734 1.00 78.12 116 ARG A N 1
ATOM 874 C CA . ARG A 1 116 ? 17.258 -5.153 19.079 1.00 78.12 116 ARG A CA 1
ATOM 875 C C . ARG A 1 116 ? 16.135 -4.130 19.217 1.00 78.12 116 ARG A C 1
ATOM 877 O O . ARG A 1 116 ? 15.455 -4.092 20.233 1.00 78.12 116 ARG A O 1
ATOM 884 N N . THR A 1 117 ? 15.984 -3.258 18.224 1.00 79.69 117 THR A N 1
ATOM 885 C CA . THR A 1 117 ? 14.984 -2.185 18.204 1.00 79.69 117 THR A CA 1
ATOM 886 C C . THR A 1 117 ? 14.482 -1.948 16.783 1.00 79.69 117 THR A C 1
ATOM 888 O O . THR A 1 117 ? 15.237 -2.124 15.820 1.00 79.69 117 THR A O 1
ATOM 891 N N . GLU A 1 118 ? 13.254 -1.447 16.651 1.00 78.25 118 GLU A N 1
ATOM 892 C CA . GLU A 1 118 ? 12.679 -1.033 15.364 1.00 78.25 118 GLU A CA 1
ATOM 893 C C . GLU A 1 118 ? 13.583 -0.019 14.643 1.00 78.25 118 GLU A C 1
ATOM 895 O O . GLU A 1 118 ? 13.865 -0.154 13.456 1.00 78.25 118 GLU A O 1
ATOM 900 N N . ALA A 1 119 ? 14.136 0.954 15.376 1.00 83.50 119 ALA A N 1
ATOM 901 C CA . ALA A 1 119 ? 15.055 1.940 14.812 1.00 83.50 119 ALA A CA 1
ATOM 902 C C . ALA A 1 119 ? 16.325 1.298 14.224 1.00 83.50 119 ALA A C 1
ATOM 904 O O . ALA A 1 119 ? 16.801 1.718 13.165 1.00 83.50 119 ALA A O 1
ATOM 905 N N . SER A 1 120 ? 16.875 0.268 14.881 1.00 82.81 120 SER A N 1
ATOM 906 C CA . SER A 1 120 ? 18.017 -0.476 14.338 1.00 82.81 120 SER A CA 1
ATOM 907 C C . SER A 1 120 ? 17.642 -1.302 13.106 1.00 82.81 120 SER A C 1
ATOM 909 O O . SER A 1 120 ? 18.401 -1.284 12.138 1.00 82.81 120 SER A O 1
ATOM 911 N N . ALA A 1 121 ? 16.460 -1.928 13.088 1.00 86.88 121 ALA A N 1
ATOM 912 C CA . ALA A 1 121 ? 15.957 -2.676 11.937 1.00 86.88 121 ALA A CA 1
ATOM 913 C C . ALA A 1 121 ? 15.746 -1.761 10.719 1.00 86.88 121 ALA A C 1
ATOM 915 O O . ALA A 1 121 ? 16.294 -2.024 9.648 1.00 86.88 121 ALA A O 1
ATOM 916 N N . LYS A 1 122 ? 15.074 -0.612 10.898 1.00 91.19 122 LYS A N 1
ATOM 917 C CA . LYS A 1 122 ? 14.904 0.408 9.845 1.00 91.19 122 LYS A CA 1
ATOM 918 C C . LYS A 1 122 ? 16.247 0.860 9.275 1.00 91.19 122 LYS A C 1
ATOM 920 O O . LYS A 1 122 ? 16.402 0.973 8.062 1.00 91.19 122 LYS A O 1
ATOM 925 N N . LYS A 1 123 ? 17.249 1.082 10.132 1.00 93.88 123 LYS A N 1
ATOM 926 C CA . LYS A 1 123 ? 18.598 1.468 9.694 1.00 93.88 123 LYS A CA 1
ATOM 927 C C . LYS A 1 123 ? 19.294 0.366 8.887 1.00 93.88 123 LYS A C 1
ATOM 929 O O . LYS A 1 123 ? 19.972 0.691 7.913 1.00 93.88 123 LYS A O 1
ATOM 934 N N . ILE A 1 124 ? 19.142 -0.899 9.282 1.00 94.75 124 ILE A N 1
ATOM 935 C CA . ILE A 1 124 ? 19.686 -2.058 8.559 1.00 94.75 124 ILE A CA 1
ATOM 936 C C . ILE A 1 124 ? 19.075 -2.136 7.159 1.00 94.75 124 ILE A C 1
ATOM 938 O O . ILE A 1 124 ? 19.819 -2.129 6.178 1.00 94.75 124 ILE A O 1
ATOM 942 N N . VAL A 1 125 ? 17.742 -2.111 7.055 1.00 95.38 125 VAL A N 1
ATOM 943 C CA . VAL A 1 125 ? 17.042 -2.162 5.761 1.00 95.38 125 VAL A CA 1
ATOM 944 C C . VAL A 1 125 ? 17.413 -0.964 4.891 1.00 95.38 125 VAL A C 1
ATOM 946 O O . VAL A 1 125 ? 17.802 -1.149 3.743 1.00 95.38 125 VAL A O 1
ATOM 949 N N . ALA A 1 126 ? 17.381 0.257 5.433 1.00 95.81 126 ALA A N 1
ATOM 950 C CA . ALA A 1 126 ? 17.756 1.460 4.687 1.00 95.81 126 ALA A CA 1
ATOM 951 C C . ALA A 1 126 ? 19.190 1.381 4.140 1.00 95.81 126 ALA A C 1
ATOM 953 O O . ALA A 1 126 ? 19.439 1.714 2.981 1.00 95.81 126 ALA A O 1
ATOM 954 N N . GLY A 1 127 ? 20.136 0.913 4.961 1.00 95.94 127 GLY A N 1
ATOM 955 C CA . GLY A 1 127 ? 21.515 0.692 4.534 1.00 95.94 127 GLY A CA 1
ATOM 956 C C . GLY A 1 127 ? 21.607 -0.336 3.410 1.00 95.94 127 GLY A C 1
ATOM 957 O O . GLY A 1 127 ? 22.310 -0.110 2.427 1.00 95.94 127 GLY A O 1
ATOM 958 N N . HIS A 1 128 ? 20.854 -1.430 3.519 1.00 95.31 128 HIS A N 1
ATOM 959 C CA . HIS A 1 128 ? 20.825 -2.487 2.513 1.00 95.31 128 HIS A CA 1
ATOM 960 C C . HIS A 1 128 ? 20.233 -2.019 1.181 1.00 95.31 128 HIS A C 1
ATOM 962 O O . HIS A 1 128 ? 20.844 -2.245 0.135 1.00 95.31 128 HIS A O 1
ATOM 968 N N . LEU A 1 129 ? 19.114 -1.291 1.208 1.00 95.25 129 LEU A N 1
ATOM 969 C CA . LEU A 1 129 ? 18.481 -0.707 0.020 1.00 95.25 129 LEU A CA 1
ATOM 970 C C . LEU A 1 129 ? 19.449 0.212 -0.742 1.00 95.25 129 LEU A C 1
ATOM 972 O O . LEU A 1 129 ? 19.528 0.147 -1.972 1.00 95.25 129 LEU A O 1
ATOM 976 N N . GLU A 1 130 ? 20.259 0.999 -0.028 1.00 95.75 130 GLU A N 1
ATOM 977 C CA . GLU A 1 130 ? 21.284 1.863 -0.629 1.00 95.75 130 GLU A CA 1
ATOM 978 C C . GLU A 1 130 ? 22.385 1.061 -1.357 1.00 95.75 130 GLU A C 1
ATOM 980 O O . GLU A 1 130 ? 22.899 1.502 -2.392 1.00 95.75 130 GLU A O 1
ATOM 985 N N . THR A 1 131 ? 22.719 -0.150 -0.890 1.00 94.44 131 THR A N 1
ATOM 986 C CA . THR A 1 131 ? 23.659 -1.042 -1.604 1.00 94.44 131 THR A CA 1
ATOM 987 C C . THR A 1 131 ? 23.074 -1.617 -2.896 1.00 94.44 131 THR A C 1
ATOM 989 O O . THR A 1 131 ? 23.817 -2.054 -3.775 1.00 94.44 131 THR A O 1
ATOM 992 N N . LYS A 1 132 ? 21.745 -1.592 -3.043 1.00 92.75 132 LYS A N 1
ATOM 993 C CA . LYS A 1 132 ? 21.000 -2.180 -4.165 1.00 92.75 132 LYS A CA 1
ATOM 994 C C . LYS A 1 132 ? 20.437 -1.131 -5.124 1.00 92.75 132 LYS A C 1
ATOM 996 O O . LYS A 1 132 ? 19.561 -1.443 -5.924 1.00 92.75 132 LYS A O 1
ATOM 1001 N N . ARG A 1 133 ? 20.954 0.104 -5.103 1.00 92.50 133 ARG A N 1
ATOM 1002 C CA . ARG A 1 133 ? 20.494 1.204 -5.975 1.00 92.50 133 ARG A CA 1
ATOM 1003 C C . ARG A 1 133 ? 20.408 0.836 -7.453 1.00 92.50 133 ARG A C 1
ATOM 1005 O O . ARG A 1 133 ? 19.416 1.162 -8.091 1.00 92.50 133 ARG A O 1
ATOM 1012 N N . GLU A 1 134 ? 21.416 0.149 -7.990 1.00 89.06 134 GLU A N 1
ATOM 1013 C CA . GLU A 1 134 ? 21.419 -0.253 -9.404 1.00 89.06 134 GLU A CA 1
ATOM 1014 C C . GLU A 1 134 ? 20.292 -1.247 -9.718 1.00 89.06 134 GLU A C 1
ATOM 1016 O O . GLU A 1 134 ? 19.624 -1.127 -10.744 1.00 89.06 134 GLU A O 1
ATOM 1021 N N . PHE A 1 135 ? 20.049 -2.200 -8.813 1.00 90.12 135 PHE A N 1
ATOM 1022 C CA . PHE A 1 135 ? 18.947 -3.150 -8.935 1.00 90.12 135 PHE A CA 1
ATOM 1023 C C . PHE A 1 135 ? 17.601 -2.418 -8.980 1.00 90.12 135 PHE A C 1
ATOM 1025 O O . PHE A 1 135 ? 16.829 -2.628 -9.913 1.00 90.12 135 PHE A O 1
ATOM 1032 N N . TRP A 1 136 ? 17.361 -1.506 -8.035 1.00 94.62 136 TRP A N 1
ATOM 1033 C CA . TRP A 1 136 ? 16.125 -0.724 -7.980 1.00 94.62 136 TRP A CA 1
ATOM 1034 C C . TRP A 1 136 ? 15.952 0.182 -9.197 1.00 94.62 136 TRP A C 1
ATOM 1036 O O . TRP A 1 136 ? 14.871 0.242 -9.772 1.00 94.62 136 TRP A O 1
ATOM 1046 N N . ALA A 1 137 ? 17.023 0.831 -9.656 1.00 92.69 137 ALA A N 1
ATOM 1047 C CA . ALA A 1 137 ? 16.972 1.672 -10.844 1.00 92.69 137 ALA A CA 1
ATOM 1048 C C . ALA A 1 137 ? 16.576 0.869 -12.096 1.00 92.69 137 ALA A C 1
ATOM 1050 O O . ALA A 1 137 ? 15.715 1.303 -12.862 1.00 92.69 137 ALA A O 1
ATOM 1051 N N . LYS A 1 138 ? 17.145 -0.332 -12.272 1.00 87.81 138 LYS A N 1
ATOM 1052 C CA . LYS A 1 138 ? 16.777 -1.256 -13.357 1.00 87.81 138 LYS A CA 1
ATOM 1053 C C . LYS A 1 138 ? 15.339 -1.755 -13.220 1.00 87.81 138 LYS A C 1
ATOM 1055 O O . LYS A 1 138 ? 14.629 -1.810 -14.221 1.00 87.81 138 LYS A O 1
ATOM 1060 N N . LEU A 1 139 ? 14.895 -2.088 -12.007 1.00 91.06 139 LEU A N 1
ATOM 1061 C CA . LEU A 1 139 ? 13.512 -2.496 -11.756 1.00 91.06 139 LEU A CA 1
ATOM 1062 C C . LEU A 1 139 ? 12.529 -1.383 -12.141 1.00 91.06 139 LEU A C 1
ATOM 1064 O O . LEU A 1 139 ? 11.599 -1.628 -12.906 1.00 91.06 139 LEU A O 1
ATOM 1068 N N . PHE A 1 140 ? 12.764 -0.149 -11.692 1.00 93.69 140 PHE A N 1
ATOM 1069 C CA . PHE A 1 140 ? 11.887 0.982 -12.000 1.00 93.69 140 PHE A CA 1
ATOM 1070 C C . PHE A 1 140 ? 11.896 1.345 -13.486 1.00 93.69 140 PHE A C 1
ATOM 1072 O O . PHE A 1 140 ? 10.843 1.658 -14.034 1.00 93.69 140 PHE A O 1
ATOM 1079 N N . ALA A 1 141 ? 13.036 1.229 -14.175 1.00 89.88 141 ALA A N 1
ATOM 1080 C CA . ALA A 1 141 ? 13.090 1.400 -15.628 1.00 89.88 141 ALA A CA 1
ATOM 1081 C C . ALA A 1 141 ? 12.265 0.336 -16.374 1.00 89.88 141 ALA A C 1
ATOM 1083 O O . ALA A 1 141 ? 11.584 0.655 -17.346 1.00 89.88 141 ALA A O 1
ATOM 1084 N N . ARG A 1 142 ? 12.264 -0.918 -15.904 1.00 87.56 142 ARG A N 1
ATOM 1085 C CA . ARG A 1 142 ? 11.408 -1.978 -16.469 1.00 87.56 142 ARG A CA 1
ATOM 1086 C C . ARG A 1 142 ? 9.929 -1.702 -16.236 1.00 87.56 142 ARG A C 1
ATOM 1088 O O . ARG A 1 142 ? 9.136 -1.893 -17.149 1.00 87.56 142 ARG A O 1
ATOM 1095 N N . CYS A 1 143 ? 9.571 -1.222 -15.049 1.00 90.69 143 CYS A N 1
ATOM 1096 C CA . CYS A 1 143 ? 8.197 -0.831 -14.741 1.00 90.69 143 CYS A CA 1
ATOM 1097 C C . CYS A 1 143 ? 7.749 0.346 -15.617 1.00 90.69 143 CYS A C 1
ATOM 1099 O O . CYS A 1 143 ? 6.646 0.321 -16.151 1.00 90.69 143 CYS A O 1
ATOM 1101 N N . ALA A 1 144 ? 8.624 1.332 -15.848 1.00 91.38 144 ALA A N 1
ATOM 1102 C CA . ALA A 1 144 ? 8.355 2.417 -16.789 1.00 91.38 144 ALA A CA 1
ATOM 1103 C C . ALA A 1 144 ? 8.095 1.889 -18.208 1.00 91.38 144 ALA A C 1
ATOM 1105 O O . ALA A 1 144 ? 7.125 2.301 -18.833 1.00 91.38 144 ALA A O 1
ATOM 1106 N N . LEU A 1 145 ? 8.903 0.937 -18.690 1.00 86.94 145 LEU A N 1
ATOM 1107 C CA . LEU A 1 145 ? 8.688 0.302 -19.993 1.00 86.94 145 LEU A CA 1
ATOM 1108 C C . LEU A 1 145 ? 7.354 -0.464 -20.060 1.00 86.94 145 LEU A C 1
ATOM 1110 O O . LEU A 1 145 ? 6.682 -0.422 -21.082 1.00 86.94 145 LEU A O 1
ATOM 1114 N N . ILE A 1 146 ? 6.956 -1.163 -18.994 1.00 88.88 146 ILE A N 1
ATOM 1115 C CA . ILE A 1 146 ? 5.639 -1.823 -18.936 1.00 88.88 146 ILE A CA 1
ATOM 1116 C C . ILE A 1 146 ? 4.534 -0.770 -19.063 1.00 88.88 146 ILE A C 1
ATOM 1118 O O . ILE A 1 146 ? 3.708 -0.852 -19.966 1.00 88.88 146 ILE A O 1
ATOM 1122 N N . LEU A 1 147 ? 4.573 0.264 -18.221 1.00 89.62 147 LEU A N 1
ATOM 1123 C CA . LEU A 1 147 ? 3.550 1.311 -18.175 1.00 89.62 147 LEU A CA 1
ATOM 1124 C C . LEU A 1 147 ? 3.515 2.191 -19.431 1.00 89.62 147 LEU A C 1
ATOM 1126 O O . LEU A 1 147 ? 2.477 2.767 -19.734 1.00 89.62 147 LEU A O 1
ATOM 1130 N N . SER A 1 148 ? 4.615 2.307 -20.180 1.00 87.69 148 SER A N 1
ATOM 1131 C CA . SER A 1 148 ? 4.627 3.036 -21.457 1.00 87.69 148 SER A CA 1
ATOM 1132 C C . SER A 1 148 ? 3.942 2.258 -22.583 1.00 87.69 148 SER A C 1
ATOM 1134 O O . SER A 1 148 ? 3.611 2.837 -23.616 1.00 87.69 148 SER A O 1
ATOM 1136 N N . HIS A 1 149 ? 3.772 0.945 -22.410 1.00 86.06 149 HIS A N 1
ATOM 1137 C CA . HIS A 1 149 ? 3.127 0.045 -23.366 1.00 86.06 149 HIS A CA 1
ATOM 1138 C C . HIS A 1 149 ? 1.771 -0.485 -22.887 1.00 86.06 149 HIS A C 1
ATOM 1140 O O . HIS A 1 149 ? 1.100 -1.159 -23.674 1.00 86.06 149 HIS A O 1
ATOM 1146 N N . ASP A 1 150 ? 1.391 -0.196 -21.641 1.00 85.81 150 ASP A N 1
ATOM 1147 C CA . ASP A 1 150 ? 0.101 -0.536 -21.053 1.00 85.81 150 ASP A CA 1
ATOM 1148 C C . ASP A 1 150 ? -0.995 0.364 -21.630 1.00 85.81 150 ASP A C 1
ATOM 1150 O O . ASP A 1 150 ? -0.956 1.591 -21.510 1.00 85.81 150 ASP A O 1
ATOM 1154 N N . SER A 1 151 ? -1.980 -0.258 -22.274 1.00 75.94 151 SER A N 1
ATOM 1155 C CA . SER A 1 151 ? -3.096 0.452 -22.905 1.00 75.94 151 SER A CA 1
ATOM 1156 C C . SER A 1 151 ? -4.119 1.011 -21.907 1.00 75.94 151 SER A C 1
ATOM 1158 O O . SER A 1 151 ? -4.930 1.866 -22.273 1.00 75.94 151 SER A O 1
ATOM 1160 N N . THR A 1 152 ? -4.080 0.548 -20.655 1.00 79.81 152 THR A N 1
ATOM 1161 C CA . THR A 1 152 ? -5.013 0.922 -19.583 1.00 79.81 152 THR A CA 1
ATOM 1162 C C . THR A 1 152 ? -4.459 1.999 -18.649 1.00 79.81 152 THR A C 1
ATOM 1164 O O . THR A 1 152 ? -5.232 2.705 -17.994 1.00 79.81 152 THR A O 1
ATOM 1167 N N . ALA A 1 153 ? -3.135 2.173 -18.613 1.00 80.44 153 ALA A N 1
ATOM 1168 C CA . ALA A 1 153 ? -2.474 3.199 -17.821 1.00 80.44 153 ALA A CA 1
ATOM 1169 C C . ALA A 1 153 ? -2.654 4.604 -18.421 1.00 80.44 153 ALA A C 1
ATOM 1171 O O . ALA A 1 153 ? -2.837 4.798 -19.625 1.00 80.44 153 ALA A O 1
ATOM 1172 N N . ALA A 1 154 ? -2.548 5.629 -17.571 1.00 81.81 154 ALA A N 1
ATOM 1173 C CA . ALA A 1 154 ? -2.422 6.999 -18.055 1.00 81.81 154 ALA A CA 1
ATOM 1174 C C . ALA A 1 154 ? -1.154 7.135 -18.916 1.00 81.81 154 ALA A C 1
ATOM 1176 O O . ALA A 1 154 ? -0.093 6.628 -18.550 1.00 81.81 154 ALA A O 1
ATOM 1177 N N . SER A 1 155 ? -1.233 7.877 -20.025 1.00 77.62 155 SER A N 1
ATOM 1178 C CA . SER A 1 155 ? -0.129 8.010 -20.992 1.00 77.62 155 SER A CA 1
ATOM 1179 C C . SER A 1 155 ? 1.174 8.563 -20.397 1.00 77.62 155 SER A C 1
ATOM 1181 O O . SER A 1 155 ? 2.232 8.445 -21.007 1.00 77.62 155 SER A O 1
ATOM 1183 N N . ASP A 1 156 ? 1.103 9.207 -19.230 1.00 83.06 156 ASP A N 1
ATOM 1184 C CA . ASP A 1 156 ? 2.231 9.782 -18.502 1.00 83.06 156 ASP A CA 1
ATOM 1185 C C . ASP A 1 156 ? 2.620 8.997 -17.231 1.00 83.06 156 ASP A C 1
ATOM 1187 O O . ASP A 1 156 ? 3.526 9.425 -16.512 1.00 83.06 156 ASP A O 1
ATOM 1191 N N . ALA A 1 157 ? 1.987 7.850 -16.949 1.00 85.81 157 ALA A N 1
ATOM 1192 C CA . ALA A 1 157 ? 2.252 7.035 -15.756 1.00 85.81 157 ALA A CA 1
ATOM 1193 C C . ALA A 1 157 ? 3.721 6.583 -15.680 1.00 85.81 157 ALA A C 1
ATOM 1195 O O . ALA A 1 157 ? 4.376 6.691 -14.638 1.00 85.81 157 ALA A O 1
ATOM 1196 N N . TRP A 1 158 ? 4.283 6.177 -16.820 1.00 91.12 158 TRP A N 1
ATOM 1197 C CA . TRP A 1 158 ? 5.673 5.735 -16.936 1.00 91.12 158 TRP A CA 1
ATOM 1198 C C . TRP A 1 158 ? 6.705 6.820 -16.572 1.00 91.12 158 TRP A C 1
ATOM 1200 O O . TRP A 1 158 ? 7.794 6.490 -16.094 1.00 91.12 158 TRP A O 1
ATOM 1210 N N . LEU A 1 159 ? 6.377 8.114 -16.733 1.00 91.69 159 LEU A N 1
ATOM 1211 C CA . LEU A 1 159 ? 7.315 9.220 -16.486 1.00 91.69 159 LEU A CA 1
ATOM 1212 C C . LEU A 1 159 ? 7.774 9.281 -15.029 1.00 91.69 159 LEU A C 1
ATOM 1214 O O . LEU A 1 159 ? 8.911 9.668 -14.757 1.00 91.69 159 LEU A O 1
ATOM 1218 N N . SER A 1 160 ? 6.902 8.930 -14.079 1.00 94.31 160 SER A N 1
ATOM 1219 C CA . SER A 1 160 ? 7.266 8.927 -12.659 1.00 94.31 160 SER A CA 1
ATOM 1220 C C . SER A 1 160 ? 8.310 7.846 -12.374 1.00 94.31 160 SER A C 1
ATOM 1222 O O . SER A 1 160 ? 9.357 8.147 -11.795 1.00 94.31 160 SER A O 1
ATOM 1224 N N . PHE A 1 161 ? 8.076 6.622 -12.854 1.00 94.56 161 PHE A N 1
ATOM 1225 C CA . PHE A 1 161 ? 8.987 5.486 -12.688 1.00 94.56 161 PHE A CA 1
ATOM 1226 C C . PHE A 1 161 ? 10.341 5.748 -13.341 1.00 94.56 161 PHE A C 1
ATOM 1228 O O . PHE A 1 161 ? 11.392 5.561 -12.722 1.00 94.56 161 PHE A O 1
ATOM 1235 N N . ALA A 1 162 ? 10.321 6.280 -14.560 1.00 93.06 162 ALA A N 1
ATOM 1236 C CA . ALA A 1 162 ? 11.527 6.641 -15.279 1.00 93.06 162 ALA A CA 1
ATOM 1237 C C . ALA A 1 162 ? 12.324 7.761 -14.589 1.00 93.06 162 ALA A C 1
ATOM 1239 O O . ALA A 1 162 ? 13.551 7.680 -14.491 1.00 93.06 162 ALA A O 1
ATOM 1240 N N . ALA A 1 163 ? 11.647 8.781 -14.048 1.00 93.75 163 ALA A N 1
ATOM 1241 C CA . ALA A 1 163 ? 12.304 9.856 -13.306 1.00 93.75 163 ALA A CA 1
ATOM 1242 C C . ALA A 1 163 ? 12.999 9.340 -12.035 1.00 93.75 163 ALA A C 1
ATOM 1244 O O . ALA A 1 163 ? 14.096 9.795 -11.708 1.00 93.75 163 ALA A O 1
ATOM 1245 N N . VAL A 1 164 ? 12.397 8.381 -11.326 1.00 95.69 164 VAL A N 1
ATOM 1246 C CA . VAL A 1 164 ? 13.024 7.743 -10.157 1.00 95.69 164 VAL A CA 1
ATOM 1247 C C . VAL A 1 164 ? 14.209 6.869 -10.569 1.00 95.69 164 VAL A C 1
ATOM 1249 O O . VAL A 1 164 ? 15.268 6.962 -9.945 1.00 95.69 164 VAL A O 1
ATOM 1252 N N . ALA A 1 165 ? 14.076 6.078 -11.638 1.00 94.19 165 ALA A N 1
ATOM 1253 C CA . ALA A 1 165 ? 15.170 5.271 -12.177 1.00 94.19 165 ALA A CA 1
ATOM 1254 C C . ALA A 1 165 ? 16.391 6.140 -12.530 1.00 94.19 165 ALA A C 1
ATOM 1256 O O . ALA A 1 165 ? 17.509 5.857 -12.095 1.00 94.19 165 ALA A O 1
ATOM 1257 N N . GLN A 1 166 ? 16.171 7.253 -13.236 1.00 91.88 166 GLN A N 1
ATOM 1258 C CA . GLN A 1 166 ? 17.220 8.217 -13.577 1.00 91.88 166 GLN A CA 1
ATOM 1259 C C . GLN A 1 166 ? 17.807 8.905 -12.331 1.00 91.88 166 GLN A C 1
ATOM 1261 O O . GLN A 1 166 ? 19.017 9.132 -12.247 1.00 91.88 166 GLN A O 1
ATOM 1266 N N . ALA A 1 167 ? 16.981 9.224 -11.331 1.00 92.94 167 ALA A N 1
ATOM 1267 C CA . ALA A 1 167 ? 17.454 9.825 -10.085 1.00 92.94 167 ALA A CA 1
ATOM 1268 C C . ALA A 1 167 ? 18.403 8.889 -9.319 1.00 92.94 167 ALA A C 1
ATOM 1270 O O . ALA A 1 167 ? 19.442 9.331 -8.831 1.00 92.94 167 ALA A O 1
ATOM 1271 N N . LEU A 1 168 ? 18.087 7.595 -9.258 1.00 94.12 168 LEU A N 1
ATOM 1272 C CA . LEU A 1 168 ? 18.980 6.592 -8.678 1.00 94.12 168 LEU A CA 1
ATOM 1273 C C . LEU A 1 168 ? 20.275 6.445 -9.484 1.00 94.12 168 LEU A C 1
ATOM 1275 O O . LEU A 1 168 ? 21.354 6.432 -8.893 1.00 94.12 168 LEU A O 1
ATOM 1279 N N . ALA A 1 169 ? 20.178 6.400 -10.818 1.00 89.31 169 ALA A N 1
ATOM 1280 C CA . ALA A 1 169 ? 21.330 6.322 -11.724 1.00 89.31 169 ALA A CA 1
ATOM 1281 C C . ALA A 1 169 ? 22.319 7.481 -11.524 1.00 89.31 169 ALA A C 1
ATOM 1283 O O . ALA A 1 169 ? 23.531 7.294 -11.510 1.00 89.31 169 ALA A O 1
ATOM 1284 N N . SER A 1 170 ? 21.780 8.685 -11.322 1.00 89.19 170 SER A N 1
ATOM 1285 C CA . SER A 1 170 ? 22.536 9.920 -11.073 1.00 89.19 170 SER A CA 1
ATOM 1286 C C . SER A 1 170 ? 23.021 10.072 -9.626 1.00 89.19 170 SER A C 1
ATOM 1288 O O . SER A 1 170 ? 23.591 11.102 -9.265 1.00 89.19 170 SER A O 1
ATOM 1290 N N . GLY A 1 171 ? 22.831 9.049 -8.789 1.00 91.50 171 GLY A N 1
ATOM 1291 C CA . GLY A 1 171 ? 23.387 8.989 -7.441 1.00 91.50 171 GLY A CA 1
ATOM 1292 C C . GLY A 1 171 ? 22.542 9.665 -6.364 1.00 91.50 171 GLY A C 1
ATOM 1293 O O . GLY A 1 171 ? 23.045 9.887 -5.260 1.00 91.50 171 GLY A O 1
ATOM 1294 N N . ARG A 1 172 ? 21.268 9.985 -6.629 1.00 93.69 172 ARG A N 1
ATOM 1295 C CA . ARG A 1 172 ? 20.360 10.453 -5.575 1.00 93.69 172 ARG A CA 1
ATOM 1296 C C . ARG A 1 172 ? 20.184 9.348 -4.531 1.00 93.69 172 ARG A C 1
ATOM 1298 O O . ARG A 1 172 ? 19.816 8.226 -4.858 1.00 93.69 172 ARG A O 1
ATOM 1305 N N . GLU A 1 173 ? 20.446 9.692 -3.273 1.00 94.31 173 GLU A N 1
ATOM 1306 C CA . GLU A 1 173 ? 20.288 8.785 -2.128 1.00 94.31 173 GLU A CA 1
ATOM 1307 C C . GLU A 1 173 ? 18.848 8.258 -2.038 1.00 94.31 173 GLU A C 1
ATOM 1309 O O . GLU A 1 173 ? 17.899 9.043 -2.163 1.00 94.31 173 GLU A O 1
ATOM 1314 N N . THR A 1 174 ? 18.691 6.963 -1.750 1.00 94.94 174 THR A N 1
ATOM 1315 C CA . THR A 1 174 ? 17.381 6.286 -1.647 1.00 94.94 174 THR A CA 1
ATOM 1316 C C . THR A 1 174 ? 16.445 6.990 -0.666 1.00 94.94 174 THR A C 1
ATOM 1318 O O . THR A 1 174 ? 15.302 7.277 -1.000 1.00 94.94 174 THR A O 1
ATOM 1321 N N . LYS A 1 175 ? 16.963 7.436 0.486 1.00 92.81 175 LYS A N 1
ATOM 1322 C CA . LYS A 1 175 ? 16.207 8.192 1.506 1.00 92.81 175 LYS A CA 1
ATOM 1323 C C . LYS A 1 175 ? 15.594 9.517 1.022 1.00 92.81 175 LYS A C 1
ATOM 1325 O O . LYS A 1 175 ? 14.788 10.115 1.725 1.00 92.81 175 LYS A O 1
ATOM 1330 N N . LYS A 1 176 ? 16.030 10.049 -0.129 1.00 94.19 176 LYS A N 1
ATOM 1331 C CA . LYS A 1 176 ? 15.487 11.281 -0.739 1.00 94.19 176 LYS A CA 1
ATOM 1332 C C . LYS A 1 176 ? 14.434 10.984 -1.811 1.00 94.19 176 LYS A C 1
ATOM 1334 O O . LYS A 1 176 ? 14.030 11.917 -2.515 1.00 94.19 176 LYS A O 1
ATOM 1339 N N . ILE A 1 177 ? 14.057 9.722 -1.985 1.00 97.38 177 ILE A N 1
ATOM 1340 C CA . ILE A 1 177 ? 13.086 9.235 -2.960 1.00 97.38 177 ILE A CA 1
ATOM 1341 C C . ILE A 1 177 ? 11.947 8.580 -2.159 1.00 97.38 177 ILE A C 1
ATOM 1343 O O . ILE A 1 177 ? 12.199 7.576 -1.500 1.00 97.38 177 ILE A O 1
ATOM 1347 N N . PRO A 1 178 ? 10.724 9.140 -2.188 1.00 95.50 178 PRO A N 1
ATOM 1348 C CA . PRO A 1 178 ? 9.646 8.734 -1.284 1.00 95.50 178 PRO A CA 1
ATOM 1349 C C . PRO A 1 178 ? 9.319 7.236 -1.257 1.00 95.50 178 PRO A C 1
ATOM 1351 O O . PRO A 1 178 ? 9.211 6.692 -0.170 1.00 95.50 178 PRO A O 1
ATOM 1354 N N . VAL A 1 179 ? 9.257 6.557 -2.410 1.00 96.81 179 VAL A N 1
ATOM 1355 C CA . VAL A 1 179 ? 8.871 5.129 -2.468 1.00 96.81 179 VAL A CA 1
ATOM 1356 C C . VAL A 1 179 ? 9.758 4.187 -1.645 1.00 96.81 179 VAL A C 1
ATOM 1358 O O . VAL A 1 179 ? 9.349 3.087 -1.294 1.00 96.81 179 VAL A O 1
ATOM 1361 N N . PHE A 1 180 ? 10.992 4.587 -1.322 1.00 97.50 180 PHE A N 1
ATOM 1362 C CA . PHE A 1 180 ? 11.867 3.752 -0.497 1.00 97.50 180 PHE A CA 1
ATOM 1363 C C . PHE A 1 180 ? 11.417 3.659 0.962 1.00 97.50 180 PHE A C 1
ATOM 1365 O O . PHE A 1 180 ? 11.878 2.755 1.655 1.00 97.50 180 PHE A O 1
ATOM 1372 N N . GLU A 1 181 ? 10.549 4.558 1.429 1.00 94.19 181 GLU A N 1
ATOM 1373 C CA . GLU A 1 181 ? 9.895 4.427 2.732 1.00 94.19 181 GLU A CA 1
ATOM 1374 C C . GLU A 1 181 ? 8.947 3.220 2.721 1.00 94.19 181 GLU A C 1
ATOM 1376 O O . GLU A 1 181 ? 9.121 2.315 3.534 1.00 94.19 181 GLU A O 1
ATOM 1381 N N . ASP A 1 182 ? 8.075 3.119 1.716 1.00 93.19 182 ASP A N 1
ATOM 1382 C CA . ASP A 1 182 ? 7.148 1.992 1.564 1.00 93.19 182 ASP A CA 1
ATOM 1383 C C . ASP A 1 182 ? 7.881 0.662 1.327 1.00 93.19 182 ASP A C 1
ATOM 1385 O O . ASP A 1 182 ? 7.578 -0.339 1.971 1.00 93.19 182 ASP A O 1
ATOM 1389 N N . ILE A 1 183 ? 8.915 0.642 0.471 1.00 96.06 183 ILE A N 1
ATOM 1390 C CA . ILE A 1 183 ? 9.736 -0.566 0.234 1.00 96.06 183 ILE A CA 1
ATOM 1391 C C . ILE A 1 183 ? 10.408 -1.033 1.530 1.00 96.06 183 ILE A C 1
ATOM 1393 O O . ILE A 1 183 ? 10.523 -2.235 1.784 1.00 96.06 183 ILE A O 1
ATOM 1397 N N . LEU A 1 184 ? 10.890 -0.093 2.345 1.00 96.12 184 LEU A N 1
ATOM 1398 C CA . LEU A 1 184 ? 11.516 -0.399 3.625 1.00 96.12 184 LEU A CA 1
ATOM 1399 C C . LEU A 1 184 ? 10.502 -1.002 4.594 1.00 96.12 184 LEU A C 1
ATOM 1401 O O . LEU A 1 184 ? 10.803 -2.015 5.227 1.00 96.12 184 LEU A O 1
ATOM 1405 N N . GLU A 1 185 ? 9.319 -0.406 4.707 1.00 91.00 185 GLU A N 1
ATOM 1406 C CA . GLU A 1 185 ? 8.260 -0.905 5.582 1.00 91.00 185 GLU A CA 1
ATOM 1407 C C . GLU A 1 185 ? 7.748 -2.273 5.132 1.00 91.00 185 GLU A C 1
ATOM 1409 O O . GLU A 1 185 ? 7.652 -3.183 5.955 1.00 91.00 185 GLU A O 1
ATOM 1414 N N . HIS A 1 186 ? 7.533 -2.466 3.831 1.00 90.62 186 HIS A N 1
ATOM 1415 C CA . HIS A 1 186 ? 7.125 -3.751 3.266 1.00 90.62 186 HIS A CA 1
ATOM 1416 C C . HIS A 1 186 ? 8.201 -4.829 3.474 1.00 90.62 186 HIS A C 1
ATOM 1418 O O . HIS A 1 186 ? 7.897 -5.970 3.808 1.00 90.62 186 HIS A O 1
ATOM 1424 N N . THR A 1 187 ? 9.481 -4.462 3.368 1.00 91.31 187 THR A N 1
ATOM 1425 C CA . THR A 1 187 ? 10.601 -5.363 3.680 1.00 91.31 187 THR A CA 1
ATOM 1426 C C . THR A 1 187 ? 10.600 -5.800 5.145 1.00 91.31 187 THR A C 1
ATOM 1428 O O . THR A 1 187 ? 10.815 -6.977 5.430 1.00 91.31 187 THR A O 1
ATOM 1431 N N . LEU A 1 188 ? 10.348 -4.881 6.081 1.00 88.88 188 LEU A N 1
ATOM 1432 C CA . LEU A 1 188 ? 10.238 -5.222 7.503 1.00 88.88 188 LEU A CA 1
ATOM 1433 C C . LEU A 1 188 ? 9.010 -6.086 7.793 1.00 88.88 188 LEU A C 1
ATOM 1435 O O . LEU A 1 188 ? 9.103 -7.002 8.606 1.00 88.88 188 LEU A O 1
ATOM 1439 N N . TYR A 1 189 ? 7.890 -5.811 7.126 1.00 85.19 189 TYR A N 1
ATOM 1440 C CA . TYR A 1 189 ? 6.669 -6.597 7.249 1.00 85.19 189 TYR A CA 1
ATOM 1441 C C . TYR A 1 189 ? 6.895 -8.054 6.826 1.00 85.19 189 TYR A C 1
ATOM 1443 O O . TYR A 1 189 ? 6.681 -8.961 7.626 1.00 85.19 189 TYR A O 1
ATOM 1451 N N . VAL A 1 190 ? 7.439 -8.278 5.625 1.00 82.81 190 VAL A N 1
ATOM 1452 C CA . VAL A 1 190 ? 7.738 -9.630 5.120 1.00 82.81 190 VAL A CA 1
ATOM 1453 C C . VAL A 1 190 ? 8.752 -10.356 6.007 1.00 82.81 190 VAL A C 1
ATOM 1455 O O . VAL A 1 190 ? 8.615 -11.553 6.251 1.00 82.81 190 VAL A O 1
ATOM 1458 N N . ALA A 1 191 ? 9.760 -9.650 6.526 1.00 84.19 191 ALA A N 1
ATOM 1459 C CA . ALA A 1 191 ? 10.715 -10.240 7.462 1.00 84.19 191 ALA A CA 1
ATOM 1460 C C . ALA A 1 191 ? 10.046 -10.693 8.773 1.00 84.19 191 ALA A C 1
ATOM 1462 O O . ALA A 1 191 ? 10.394 -11.744 9.306 1.00 84.19 191 ALA A O 1
ATOM 1463 N N . ALA A 1 192 ? 9.084 -9.919 9.285 1.00 80.50 192 ALA A N 1
ATOM 1464 C CA . ALA A 1 192 ? 8.344 -10.259 10.496 1.00 80.50 192 ALA A CA 1
ATOM 1465 C C . ALA A 1 192 ? 7.402 -11.455 10.285 1.00 80.50 192 ALA A C 1
ATOM 1467 O O . ALA A 1 192 ? 7.413 -12.369 11.105 1.00 80.50 192 ALA A O 1
ATOM 1468 N N . GLU A 1 193 ? 6.645 -11.485 9.183 1.00 77.88 193 GLU A N 1
ATOM 1469 C CA . GLU A 1 193 ? 5.796 -12.633 8.812 1.00 77.88 193 GLU A CA 1
ATOM 1470 C C . GLU A 1 193 ? 6.627 -13.914 8.699 1.00 77.88 193 GLU A C 1
ATOM 1472 O O . GLU A 1 193 ? 6.318 -14.927 9.326 1.00 77.88 193 GLU A O 1
ATOM 1477 N N . ARG A 1 194 ? 7.767 -13.842 8.004 1.00 74.44 194 ARG A N 1
ATOM 1478 C CA . ARG A 1 194 ? 8.681 -14.977 7.864 1.00 74.44 194 ARG A CA 1
ATOM 1479 C C . ARG A 1 194 ? 9.221 -15.463 9.209 1.00 74.44 194 ARG A C 1
ATOM 1481 O O . ARG A 1 194 ? 9.285 -16.665 9.431 1.00 74.44 194 ARG A O 1
ATOM 1488 N N . ALA A 1 195 ? 9.580 -14.555 10.115 1.00 76.19 195 ALA A N 1
ATOM 1489 C CA . ALA A 1 195 ? 10.024 -14.930 11.456 1.00 76.19 195 ALA A CA 1
ATOM 1490 C C . ALA A 1 195 ? 8.912 -15.629 12.262 1.00 76.19 195 ALA A C 1
ATOM 1492 O O . ALA A 1 195 ? 9.194 -16.535 13.044 1.00 76.19 195 ALA A O 1
ATOM 1493 N N . VAL A 1 196 ? 7.646 -15.248 12.057 1.00 71.12 196 VAL A N 1
ATOM 1494 C CA . VAL A 1 196 ? 6.488 -15.928 12.659 1.00 71.12 196 VAL A CA 1
ATOM 1495 C C . VAL A 1 196 ? 6.278 -17.316 12.046 1.00 71.12 196 VAL A C 1
ATOM 1497 O O . VAL A 1 196 ? 5.985 -18.259 12.779 1.00 71.12 196 VAL A O 1
ATOM 1500 N N . GLU A 1 197 ? 6.434 -17.474 10.733 1.00 65.19 197 GLU A N 1
ATOM 1501 C CA . GLU A 1 197 ? 6.346 -18.773 10.050 1.00 65.19 197 GLU A CA 1
ATOM 1502 C C . GLU A 1 197 ? 7.489 -19.720 10.437 1.00 65.19 197 GLU A C 1
ATOM 1504 O O . GLU A 1 197 ? 7.246 -20.884 10.756 1.00 65.19 197 GLU A O 1
ATOM 1509 N N . GLU A 1 198 ? 8.728 -19.227 10.466 1.00 62.16 198 GLU A N 1
ATOM 1510 C CA . GLU A 1 198 ? 9.912 -19.994 10.868 1.00 62.16 198 GLU A CA 1
ATOM 1511 C C . GLU A 1 198 ? 9.863 -20.338 12.366 1.00 62.16 198 GLU A C 1
ATOM 1513 O O . GLU A 1 198 ? 10.145 -21.476 12.742 1.00 62.16 198 GLU A O 1
ATOM 1518 N N . GLY A 1 199 ? 9.366 -19.428 13.212 1.00 49.88 199 GLY A N 1
ATOM 1519 C CA . GLY A 1 199 ? 9.066 -19.695 14.624 1.00 49.88 199 GLY A CA 1
ATOM 1520 C C . GLY A 1 199 ? 7.902 -20.671 14.854 1.00 49.88 199 GLY A C 1
ATOM 1521 O O . GLY A 1 199 ? 7.802 -21.261 15.925 1.00 49.88 199 GLY A O 1
ATOM 1522 N N . LYS A 1 200 ? 7.035 -20.895 13.855 1.00 46.22 200 LYS A N 1
ATOM 1523 C CA . LYS A 1 200 ? 6.045 -21.991 13.845 1.00 46.22 200 LYS A CA 1
ATOM 1524 C C . LYS A 1 200 ? 6.615 -23.298 13.271 1.00 46.22 200 LYS A C 1
ATOM 1526 O O . LYS A 1 200 ? 6.011 -24.351 13.476 1.00 46.22 200 LYS A O 1
ATOM 1531 N N . ALA A 1 201 ? 7.746 -23.249 12.563 1.00 42.19 201 ALA A N 1
ATOM 1532 C CA . ALA A 1 201 ? 8.405 -24.409 11.960 1.00 42.19 201 ALA A CA 1
ATOM 1533 C C . ALA A 1 201 ? 9.480 -25.038 12.871 1.00 42.19 201 ALA A C 1
ATOM 1535 O O . ALA A 1 201 ? 9.695 -26.250 12.805 1.00 42.19 201 ALA A O 1
ATOM 1536 N N . GLU A 1 202 ? 10.102 -24.262 13.762 1.00 36.19 202 GLU A N 1
ATOM 1537 C CA . GLU A 1 202 ? 11.029 -24.755 14.787 1.00 36.19 202 GLU A CA 1
ATOM 1538 C C . GLU A 1 202 ? 10.424 -24.637 16.197 1.00 36.19 202 GLU A C 1
ATOM 1540 O O . GLU A 1 202 ? 10.525 -23.603 16.844 1.00 36.19 202 GLU A O 1
ATOM 1545 N N . GLY A 1 203 ? 9.840 -25.729 16.705 1.00 32.12 203 GLY A N 1
ATOM 1546 C CA . GLY A 1 203 ? 9.627 -25.900 18.149 1.00 32.12 203 GLY A CA 1
ATOM 1547 C C . GLY A 1 203 ? 8.174 -26.009 18.598 1.00 32.12 203 GLY A C 1
ATOM 1548 O O . GLY A 1 203 ? 7.594 -25.090 19.164 1.00 32.12 203 GLY A O 1
ATOM 1549 N N . ALA A 1 204 ? 7.623 -27.218 18.483 1.00 40.72 204 ALA A N 1
ATOM 1550 C CA . ALA A 1 204 ? 6.784 -27.713 19.564 1.00 40.72 204 ALA A CA 1
ATOM 1551 C C . ALA A 1 204 ? 7.668 -27.798 20.832 1.00 40.72 204 ALA A C 1
ATOM 1553 O O . ALA A 1 204 ? 8.647 -28.545 20.803 1.00 40.72 204 ALA A O 1
ATOM 1554 N N . TRP A 1 205 ? 7.280 -27.078 21.901 1.00 37.12 205 TRP A N 1
ATOM 1555 C CA . TRP A 1 205 ? 7.905 -26.988 23.246 1.00 37.12 205 TRP A CA 1
ATOM 1556 C C . TRP A 1 205 ? 9.259 -26.230 23.241 1.00 37.12 205 TRP A C 1
ATOM 1558 O O . TRP A 1 205 ? 10.157 -26.592 22.495 1.00 37.12 205 TRP A O 1
ATOM 1568 N N . ASP A 1 206 ? 9.497 -25.137 23.971 1.00 35.91 206 ASP A N 1
ATOM 1569 C CA . ASP A 1 206 ? 9.160 -24.799 25.357 1.00 35.91 206 ASP A CA 1
ATOM 1570 C C . ASP A 1 206 ? 8.999 -23.277 25.527 1.00 35.91 206 ASP A C 1
ATOM 1572 O O . ASP A 1 206 ? 9.648 -22.468 24.864 1.00 35.91 206 ASP A O 1
ATOM 1576 N N . ASP A 1 207 ? 8.123 -22.936 26.461 1.00 47.03 207 ASP A N 1
ATOM 1577 C CA . ASP A 1 207 ? 7.819 -21.610 26.984 1.00 47.03 207 ASP A CA 1
ATOM 1578 C C . ASP A 1 207 ? 9.039 -2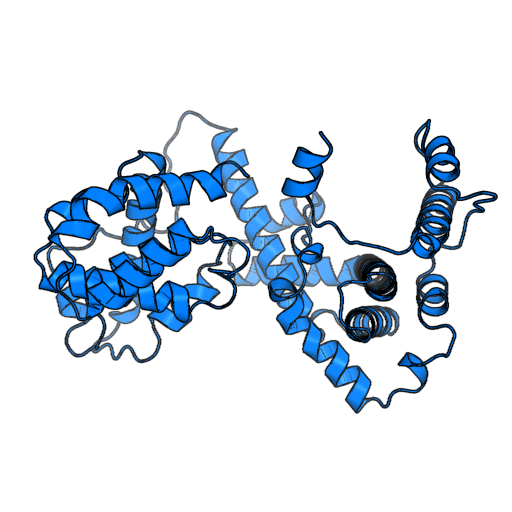1.057 27.750 1.00 47.03 207 ASP A C 1
ATOM 1580 O O . ASP A 1 207 ? 9.381 -21.572 28.815 1.00 47.03 207 ASP A O 1
ATOM 1584 N N . ASP A 1 208 ? 9.713 -20.031 27.221 1.00 39.22 208 ASP A N 1
ATOM 1585 C CA . ASP A 1 208 ? 10.540 -19.142 28.046 1.00 39.22 208 ASP A CA 1
ATOM 1586 C C . ASP A 1 208 ? 10.406 -17.689 27.555 1.00 39.22 208 ASP A C 1
ATOM 1588 O O . ASP A 1 208 ? 10.935 -17.259 26.524 1.00 39.22 208 ASP A O 1
ATOM 1592 N N . GLU A 1 209 ? 9.599 -16.954 28.315 1.00 49.91 209 GLU A N 1
ATOM 1593 C CA . GLU A 1 209 ? 9.268 -15.536 28.226 1.00 49.91 209 GLU A CA 1
ATOM 1594 C C . GLU A 1 209 ? 10.465 -14.627 27.890 1.00 49.91 209 GLU A C 1
ATOM 1596 O O . GLU A 1 209 ? 11.207 -14.186 28.763 1.00 49.91 209 GLU A O 1
ATOM 1601 N N . THR A 1 210 ? 10.574 -14.193 26.634 1.00 45.47 210 THR A N 1
ATOM 1602 C CA . THR A 1 210 ? 11.097 -12.848 26.306 1.00 45.47 210 THR A CA 1
ATOM 1603 C C . THR A 1 210 ? 10.347 -12.217 25.128 1.00 45.47 210 THR A C 1
ATOM 1605 O O . THR A 1 210 ? 10.918 -11.533 24.280 1.00 45.47 210 THR A O 1
ATOM 1608 N N . GLY A 1 211 ? 9.025 -12.402 25.093 1.00 45.03 211 GLY A N 1
ATOM 1609 C CA . GLY A 1 211 ? 8.152 -11.487 24.361 1.00 45.03 211 GLY A CA 1
ATOM 1610 C C . GLY A 1 211 ? 8.117 -10.106 25.038 1.00 45.03 211 GLY A C 1
ATOM 1611 O O . GLY A 1 211 ? 8.441 -9.992 26.226 1.00 45.03 211 GLY A O 1
ATOM 1612 N N . PRO A 1 212 ? 7.727 -9.029 24.328 1.00 48.22 212 PRO A N 1
ATOM 1613 C CA . PRO A 1 212 ? 7.332 -7.789 24.992 1.00 48.22 212 PRO A CA 1
ATOM 1614 C C . PRO A 1 212 ? 6.303 -8.107 26.093 1.00 48.22 212 PRO A C 1
ATOM 1616 O O . PRO A 1 212 ? 5.525 -9.050 25.928 1.00 48.22 212 PRO A O 1
ATOM 1619 N N . PRO A 1 213 ? 6.301 -7.367 27.219 1.00 55.41 213 PRO A N 1
ATOM 1620 C CA . PRO A 1 213 ? 5.425 -7.673 28.344 1.00 55.41 213 PRO A CA 1
ATOM 1621 C C . PRO A 1 213 ? 3.988 -7.828 27.852 1.00 55.41 213 PRO A C 1
ATOM 1623 O O . PRO A 1 213 ? 3.485 -6.956 27.139 1.00 55.41 213 PRO A O 1
ATOM 1626 N N . ALA A 1 214 ? 3.355 -8.948 28.211 1.00 68.25 214 ALA A N 1
ATOM 1627 C CA . ALA A 1 214 ? 1.997 -9.253 27.792 1.00 68.25 214 ALA A CA 1
ATOM 1628 C C . ALA A 1 214 ? 1.082 -8.063 28.109 1.00 68.25 214 ALA A C 1
ATOM 1630 O O . ALA A 1 214 ? 1.022 -7.587 29.249 1.00 68.25 214 ALA A O 1
ATOM 1631 N N . ILE A 1 215 ? 0.392 -7.553 27.086 1.00 78.88 215 ILE A N 1
ATOM 1632 C CA . ILE A 1 215 ? -0.535 -6.443 27.265 1.00 78.88 215 ILE A CA 1
ATOM 1633 C C . ILE A 1 215 ? -1.656 -6.924 28.185 1.00 78.88 215 ILE A C 1
ATOM 1635 O O . ILE A 1 215 ? -2.355 -7.889 27.881 1.00 78.88 215 ILE A O 1
ATOM 1639 N N . ALA A 1 216 ? -1.835 -6.246 29.320 1.00 82.94 216 ALA A N 1
ATOM 1640 C CA . ALA A 1 216 ? -2.872 -6.617 30.271 1.00 82.94 216 ALA A CA 1
ATOM 1641 C C . ALA A 1 216 ? -4.262 -6.574 29.598 1.00 82.94 216 ALA A C 1
ATOM 1643 O O . ALA A 1 216 ? -4.571 -5.572 28.938 1.00 82.94 216 ALA A O 1
ATOM 1644 N N . PRO A 1 217 ? -5.126 -7.589 29.800 1.00 84.75 217 PRO A N 1
ATOM 1645 C CA . PRO A 1 217 ? -6.487 -7.584 29.272 1.00 84.75 217 PRO A CA 1
ATOM 1646 C C . PRO A 1 217 ? -7.264 -6.322 29.662 1.00 84.75 217 PRO A C 1
ATOM 1648 O O . PRO A 1 217 ? -6.990 -5.695 30.692 1.00 84.75 217 PRO A O 1
ATOM 1651 N N . GLU A 1 218 ? -8.243 -5.938 28.846 1.00 88.62 218 GLU A N 1
ATOM 1652 C CA . GLU A 1 218 ? -9.143 -4.832 29.173 1.00 88.62 218 GLU A CA 1
ATOM 1653 C C . GLU A 1 218 ? -9.967 -5.163 30.430 1.00 88.62 218 GLU A C 1
ATOM 1655 O O . GLU A 1 218 ? -10.618 -6.206 30.516 1.00 88.62 218 GLU A O 1
ATOM 1660 N N . GLN A 1 219 ? -9.991 -4.257 31.409 1.00 88.94 219 GLN A N 1
ATOM 1661 C CA . GLN A 1 219 ? -10.898 -4.378 32.548 1.00 88.94 219 GLN A CA 1
ATOM 1662 C C . GLN A 1 219 ? -12.317 -3.951 32.158 1.00 88.94 219 GLN A C 1
ATOM 1664 O O . GLN A 1 219 ? -12.528 -3.073 31.324 1.00 88.94 219 GLN A O 1
ATOM 1669 N N . LYS A 1 220 ? -13.335 -4.504 32.825 1.00 88.25 220 LYS A N 1
ATOM 1670 C CA . LYS A 1 220 ? -14.742 -4.208 32.514 1.00 88.25 220 LYS A CA 1
ATOM 1671 C C . LYS A 1 220 ? -15.040 -2.696 32.486 1.00 88.25 220 LYS A C 1
ATOM 1673 O O . LYS A 1 220 ? -15.027 -2.021 33.521 1.00 88.25 220 LYS A O 1
ATOM 1678 N N . GLY A 1 221 ? -15.373 -2.185 31.298 1.00 87.38 221 GLY A N 1
ATOM 1679 C CA . GLY A 1 221 ? -15.717 -0.778 31.063 1.00 87.38 221 GLY A CA 1
ATOM 1680 C C . GLY A 1 221 ? -14.530 0.188 31.143 1.00 87.38 221 GLY A C 1
ATOM 1681 O O . GLY A 1 221 ? -14.742 1.392 31.299 1.00 87.38 221 GLY A O 1
ATOM 1682 N N . GLU A 1 222 ? -13.297 -0.312 31.083 1.00 92.25 222 GLU A N 1
ATOM 1683 C CA . GLU A 1 222 ? -12.075 0.490 31.099 1.00 92.25 222 GLU A CA 1
ATOM 1684 C C . GLU A 1 222 ? -11.982 1.393 29.872 1.00 92.25 222 GLU A C 1
ATOM 1686 O O . GLU A 1 222 ? -11.832 2.607 30.029 1.00 92.25 222 GLU A O 1
ATOM 1691 N N . LEU A 1 223 ? -12.165 0.841 28.668 1.00 90.50 223 LEU A N 1
ATOM 1692 C CA . LEU A 1 223 ? -12.073 1.619 27.434 1.00 90.50 223 LEU A CA 1
ATOM 1693 C C . LEU A 1 223 ? -13.109 2.749 27.405 1.00 90.50 223 LEU A C 1
ATOM 1695 O O . LEU A 1 223 ? -12.785 3.892 27.097 1.00 90.50 223 LEU A O 1
ATOM 1699 N N . ALA A 1 224 ? -14.340 2.470 27.839 1.00 90.50 224 ALA A N 1
ATOM 1700 C CA . ALA A 1 224 ? -15.391 3.481 27.951 1.00 90.50 224 ALA A CA 1
ATOM 1701 C C . ALA A 1 224 ? -15.022 4.631 28.910 1.00 90.50 224 ALA A C 1
ATOM 1703 O O . ALA A 1 224 ? -15.407 5.779 28.683 1.00 90.50 224 ALA A O 1
ATOM 1704 N N . LYS A 1 225 ? -14.275 4.346 29.987 1.00 90.00 225 LYS A N 1
ATOM 1705 C CA . LYS A 1 225 ? -13.780 5.376 30.914 1.00 90.00 225 LYS A CA 1
ATOM 1706 C C . LYS A 1 225 ? -12.642 6.185 30.298 1.00 90.00 225 LYS A C 1
ATOM 1708 O O . LYS A 1 225 ? -12.644 7.404 30.450 1.00 90.00 225 LYS A O 1
ATOM 1713 N N . LEU A 1 226 ? -11.708 5.529 29.610 1.00 88.69 226 LEU A N 1
ATOM 1714 C CA . LEU A 1 226 ? -10.574 6.178 28.941 1.00 88.69 226 LEU A CA 1
ATOM 1715 C C . LEU A 1 226 ? -11.028 7.092 27.796 1.00 88.69 226 LEU A C 1
ATOM 1717 O O . LEU A 1 226 ? -10.483 8.178 27.620 1.00 88.69 226 LEU A O 1
ATOM 1721 N N . LEU A 1 227 ? -12.078 6.695 27.076 1.00 88.00 227 LEU A N 1
ATOM 1722 C CA . LEU A 1 227 ? -12.690 7.472 25.996 1.00 88.00 227 LEU A CA 1
ATOM 1723 C C . LEU A 1 227 ? -13.690 8.527 26.492 1.00 88.00 227 LEU A C 1
ATOM 1725 O O . LEU A 1 227 ? -14.337 9.194 25.685 1.00 88.00 227 LEU A O 1
ATOM 1729 N N . LYS A 1 228 ? -13.857 8.716 27.806 1.00 86.81 228 LYS A N 1
ATOM 1730 C CA . LYS A 1 228 ? -14.842 9.664 28.340 1.00 86.81 228 LYS A CA 1
ATOM 1731 C C . LYS A 1 228 ? -14.515 11.098 27.903 1.00 86.81 228 LYS A C 1
ATOM 1733 O O . LYS A 1 228 ? -13.567 11.708 28.389 1.00 86.81 228 LYS A O 1
ATOM 1738 N N . GLY A 1 229 ? -15.372 11.662 27.053 1.00 78.00 229 GLY A N 1
ATOM 1739 C CA . GLY A 1 229 ? -15.194 12.997 26.467 1.00 78.00 229 GLY A CA 1
ATOM 1740 C C . GLY A 1 229 ? -14.643 12.982 25.039 1.00 78.00 229 GLY A C 1
ATOM 1741 O O . GLY A 1 229 ? -14.690 14.016 24.381 1.00 78.00 229 GLY A O 1
ATOM 1742 N N . SER A 1 230 ? -14.203 11.822 24.547 1.00 83.56 230 SER A N 1
ATOM 1743 C CA . SER A 1 230 ? -13.964 11.577 23.126 1.00 83.56 230 SER A CA 1
ATOM 1744 C C . SER A 1 230 ? -15.287 11.348 22.387 1.00 83.56 230 SER A C 1
ATOM 1746 O O . SER A 1 230 ? -16.321 11.044 22.989 1.00 83.56 230 SER A O 1
ATOM 1748 N N . ARG A 1 231 ? -15.248 11.486 21.059 1.00 83.50 231 ARG A N 1
ATOM 1749 C CA . ARG A 1 231 ? -16.342 11.078 20.166 1.00 83.50 231 ARG A CA 1
ATOM 1750 C C . ARG A 1 231 ? -16.371 9.567 19.929 1.00 83.50 231 ARG A C 1
ATOM 1752 O O . ARG A 1 231 ? -17.430 9.049 19.597 1.00 83.50 231 ARG A O 1
ATOM 1759 N N . LEU A 1 232 ? -15.241 8.885 20.128 1.00 87.75 232 LEU A N 1
ATOM 1760 C CA . LEU A 1 232 ? -15.139 7.440 19.943 1.00 87.75 232 LEU A CA 1
ATOM 1761 C C . LEU A 1 232 ? -15.853 6.671 21.052 1.00 87.75 232 LEU A C 1
ATOM 1763 O O . LEU A 1 232 ? -15.744 6.999 22.237 1.00 87.75 232 LEU A O 1
ATOM 1767 N N . LYS A 1 233 ? -16.520 5.590 20.654 1.00 91.69 233 LYS A N 1
ATOM 1768 C CA . LYS A 1 233 ? -17.154 4.615 21.548 1.00 91.69 233 LYS A CA 1
ATOM 1769 C C . LYS A 1 233 ? -16.459 3.253 21.414 1.00 91.69 233 LYS A C 1
ATOM 1771 O O . LYS A 1 233 ? -15.939 2.965 20.340 1.00 91.69 233 LYS A O 1
ATOM 1776 N N . PRO A 1 234 ? -16.492 2.392 22.448 1.00 93.38 234 PRO A N 1
ATOM 1777 C CA . PRO A 1 234 ? -15.929 1.042 22.364 1.00 93.38 234 PRO A CA 1
ATOM 1778 C C . PRO A 1 234 ? -16.459 0.234 21.173 1.00 93.38 234 PRO A C 1
ATOM 1780 O O . PRO A 1 234 ? -15.668 -0.235 20.368 1.00 93.38 234 PRO A O 1
ATOM 1783 N N . ASP A 1 235 ? -17.783 0.173 20.990 1.00 95.31 235 ASP A N 1
ATOM 1784 C CA . ASP A 1 235 ? -18.382 -0.606 19.896 1.00 95.31 235 ASP A CA 1
ATOM 1785 C C . ASP A 1 235 ? -18.013 -0.042 18.512 1.00 95.31 235 ASP A C 1
ATOM 1787 O O . ASP A 1 235 ? -17.864 -0.788 17.552 1.00 95.31 235 ASP A O 1
ATOM 1791 N N . GLN A 1 236 ? -17.805 1.279 18.412 1.00 95.44 236 GLN A N 1
ATOM 1792 C CA . GLN A 1 236 ? -17.314 1.929 17.192 1.00 95.44 236 GLN A CA 1
ATOM 1793 C C . GLN A 1 236 ? -15.883 1.504 16.861 1.00 95.44 236 GLN A C 1
ATOM 1795 O O . GLN A 1 236 ? -15.562 1.298 15.694 1.00 95.44 236 GLN A O 1
ATOM 1800 N N . ILE A 1 237 ? -15.025 1.326 17.867 1.00 95.06 237 ILE A N 1
ATOM 1801 C CA . ILE A 1 237 ? -13.685 0.771 17.652 1.00 95.06 237 ILE A CA 1
ATOM 1802 C C . ILE A 1 237 ? -13.801 -0.663 17.131 1.00 95.06 237 ILE A C 1
ATOM 1804 O O . ILE A 1 237 ? -13.152 -0.987 16.144 1.00 95.06 237 ILE A O 1
ATOM 1808 N N . ASP A 1 238 ? -14.670 -1.492 17.711 1.00 95.31 238 ASP A N 1
ATOM 1809 C CA . ASP A 1 238 ? -14.847 -2.878 17.254 1.00 95.31 238 ASP A CA 1
ATOM 1810 C C . ASP A 1 238 ? -15.336 -2.945 15.802 1.00 95.31 238 ASP A C 1
ATOM 1812 O O . ASP A 1 238 ? -14.835 -3.748 15.014 1.00 95.31 238 ASP A O 1
ATOM 1816 N N . GLY A 1 239 ? -16.260 -2.063 15.413 1.00 96.69 239 GLY A N 1
ATOM 1817 C CA . GLY A 1 239 ? -16.718 -1.942 14.027 1.00 96.69 239 GLY A CA 1
ATOM 1818 C C . GLY A 1 239 ? -15.620 -1.515 13.067 1.00 96.69 239 GLY A C 1
ATOM 1819 O O . GLY A 1 239 ? -15.464 -2.108 11.999 1.00 96.69 239 GLY A O 1
ATOM 1820 N N . TYR A 1 240 ? -14.816 -0.534 13.472 1.00 96.56 240 TYR A N 1
ATOM 1821 C CA . TYR A 1 240 ? -13.676 -0.062 12.695 1.00 96.56 240 TYR A CA 1
ATOM 1822 C C . TYR A 1 240 ? -12.634 -1.168 12.492 1.00 96.56 240 TYR A C 1
ATOM 1824 O O . TYR A 1 240 ? -12.237 -1.443 11.362 1.00 96.56 240 TYR A O 1
ATOM 1832 N N . LEU A 1 241 ? -12.225 -1.844 13.570 1.00 95.38 241 LEU A N 1
ATOM 1833 C CA . LEU A 1 241 ? -11.247 -2.934 13.512 1.00 95.38 241 LEU A CA 1
ATOM 1834 C C . LEU A 1 241 ? -11.778 -4.128 12.715 1.00 95.38 241 LEU A C 1
ATOM 1836 O O . LEU A 1 241 ? -11.020 -4.738 11.968 1.00 95.38 241 LEU A O 1
ATOM 1840 N N . THR A 1 242 ? -13.079 -4.420 12.813 1.00 96.31 242 THR A N 1
ATOM 1841 C CA . THR A 1 242 ? -13.724 -5.450 11.989 1.00 96.31 242 THR A CA 1
ATOM 1842 C C . THR A 1 242 ? -13.559 -5.137 10.502 1.00 96.31 242 THR A C 1
ATOM 1844 O O . THR A 1 242 ? -13.092 -5.988 9.753 1.00 96.31 242 THR A O 1
ATOM 1847 N N . ALA A 1 243 ? -13.880 -3.913 10.074 1.00 95.81 243 ALA A N 1
ATOM 1848 C CA . ALA A 1 243 ? -13.728 -3.491 8.680 1.00 95.81 243 ALA A CA 1
ATOM 1849 C C . ALA A 1 243 ? -12.269 -3.478 8.200 1.00 95.81 243 ALA A C 1
ATOM 1851 O O . ALA A 1 243 ? -12.020 -3.751 7.030 1.00 95.81 243 ALA A O 1
ATOM 1852 N N . VAL A 1 244 ? -11.308 -3.174 9.078 1.00 93.19 244 VAL A N 1
ATOM 1853 C CA . VAL A 1 244 ? -9.874 -3.291 8.767 1.00 93.19 244 VAL A CA 1
ATOM 1854 C C . VAL A 1 244 ? -9.477 -4.754 8.553 1.00 93.19 244 VAL A C 1
ATOM 1856 O O . VAL A 1 244 ? -8.755 -5.054 7.611 1.00 93.19 244 VAL A O 1
ATOM 1859 N N . LEU A 1 245 ? -9.955 -5.668 9.402 1.00 91.75 245 LEU A N 1
ATOM 1860 C CA . LEU A 1 245 ? -9.583 -7.088 9.368 1.00 91.75 245 LEU A CA 1
ATOM 1861 C C . LEU A 1 245 ? -10.121 -7.856 8.160 1.00 91.75 245 LEU A C 1
ATOM 1863 O O . LEU A 1 245 ? -9.518 -8.857 7.775 1.00 91.75 245 LEU A O 1
ATOM 1867 N N . ILE A 1 246 ? -11.263 -7.431 7.618 1.00 92.31 246 ILE A N 1
ATOM 1868 C CA . ILE A 1 246 ? -11.913 -8.085 6.472 1.00 92.31 246 ILE A CA 1
ATOM 1869 C C . ILE A 1 246 ? -11.782 -7.282 5.173 1.00 92.31 246 ILE A C 1
ATOM 1871 O O . ILE A 1 246 ? -12.467 -7.584 4.194 1.00 92.31 246 ILE A O 1
ATOM 1875 N N . ALA A 1 247 ? -10.972 -6.221 5.186 1.00 91.75 247 ALA A N 1
ATOM 1876 C CA . ALA A 1 247 ? -10.729 -5.400 4.012 1.00 91.75 247 ALA A CA 1
ATOM 1877 C C . ALA A 1 247 ? -10.127 -6.253 2.876 1.00 91.75 247 ALA A C 1
ATOM 1879 O O . ALA A 1 247 ? -9.300 -7.121 3.157 1.00 91.75 247 ALA A O 1
ATOM 1880 N N . PRO A 1 248 ? -10.512 -6.007 1.608 1.00 86.56 248 PRO A N 1
ATOM 1881 C CA . PRO A 1 248 ? -9.908 -6.685 0.461 1.00 86.56 248 PRO A CA 1
ATOM 1882 C C . PRO A 1 248 ? -8.392 -6.501 0.343 1.00 86.56 248 PRO A C 1
ATOM 1884 O O . PRO A 1 248 ? -7.710 -7.403 -0.121 1.00 86.56 248 PRO A O 1
ATOM 1887 N N . GLU A 1 249 ? -7.877 -5.339 0.746 1.00 81.00 249 GLU A N 1
ATOM 1888 C CA . GLU A 1 249 ? -6.448 -5.026 0.694 1.00 81.00 249 GLU A CA 1
ATOM 1889 C C . GLU A 1 249 ? -5.865 -4.974 2.107 1.00 81.00 249 GLU A C 1
ATOM 1891 O O . GLU A 1 249 ? -6.464 -4.395 3.023 1.00 81.00 249 GLU A O 1
ATOM 1896 N N . PHE A 1 250 ? -4.669 -5.541 2.284 1.00 80.12 250 PHE A N 1
ATOM 1897 C CA . PHE A 1 250 ? -3.962 -5.484 3.560 1.00 80.12 250 PHE A CA 1
ATOM 1898 C C . PHE A 1 250 ? -3.634 -4.038 3.944 1.00 80.12 250 PHE A C 1
ATOM 1900 O O . PHE A 1 250 ? -3.098 -3.263 3.151 1.00 80.12 250 PHE A O 1
ATOM 1907 N N . MET A 1 251 ? -3.885 -3.696 5.209 1.00 76.44 251 MET A N 1
ATOM 1908 C CA . MET A 1 251 ? -3.576 -2.381 5.757 1.00 76.44 251 MET A CA 1
ATOM 1909 C C . MET A 1 251 ? -2.600 -2.505 6.931 1.00 76.44 251 MET A C 1
ATOM 1911 O O . MET A 1 251 ? -2.971 -3.052 7.977 1.00 76.44 251 MET A O 1
ATOM 1915 N N . PRO A 1 252 ? -1.380 -1.947 6.833 1.00 74.50 252 PRO A N 1
ATOM 1916 C CA . PRO A 1 252 ? -0.452 -1.966 7.953 1.00 74.50 252 PRO A CA 1
ATOM 1917 C C . PRO A 1 252 ? -0.989 -1.120 9.125 1.00 74.50 252 PRO A C 1
ATOM 1919 O O . PRO A 1 252 ? -1.675 -0.116 8.894 1.00 74.50 252 PRO A O 1
ATOM 1922 N N . PRO A 1 253 ? -0.654 -1.460 10.389 1.00 77.25 253 PRO A N 1
ATOM 1923 C CA . PRO A 1 253 ? -1.153 -0.772 11.582 1.00 77.25 253 PRO A CA 1
ATOM 1924 C C . PRO A 1 253 ? -1.097 0.751 11.531 1.00 77.25 253 PRO A C 1
ATOM 1926 O O . PRO A 1 253 ? -2.068 1.418 11.874 1.00 77.25 253 PRO A O 1
ATOM 1929 N N . HIS A 1 254 ? 0.000 1.329 11.044 1.00 75.81 254 HIS A N 1
ATOM 1930 C CA . HIS A 1 254 ? 0.147 2.782 10.974 1.00 75.81 254 HIS A CA 1
ATOM 1931 C C . HIS A 1 254 ? -0.896 3.450 10.052 1.00 75.81 254 HIS A C 1
ATOM 1933 O O . HIS A 1 254 ? -1.309 4.582 10.321 1.00 75.81 254 HIS A O 1
ATOM 1939 N N . ALA A 1 255 ? -1.351 2.759 9.000 1.00 78.62 255 ALA A N 1
ATOM 1940 C CA . ALA A 1 255 ? -2.251 3.304 7.988 1.00 78.62 255 ALA A CA 1
ATOM 1941 C C . ALA A 1 255 ? -3.700 3.396 8.482 1.00 78.62 255 ALA A C 1
ATOM 1943 O O . ALA A 1 255 ? -4.396 4.361 8.164 1.00 78.62 255 ALA A O 1
ATOM 1944 N N . TRP A 1 256 ? -4.151 2.439 9.299 1.00 86.94 256 TRP A N 1
ATOM 1945 C CA . TRP A 1 256 ? -5.504 2.446 9.867 1.00 86.94 256 TRP A CA 1
ATOM 1946 C C . TRP A 1 256 ? -5.569 2.979 11.302 1.00 86.94 256 TRP A C 1
ATOM 1948 O O . TRP A 1 256 ? -6.628 3.446 11.722 1.00 86.94 256 TRP A O 1
ATOM 1958 N N . LEU A 1 257 ? -4.472 2.985 12.060 1.00 84.56 257 LEU A N 1
ATOM 1959 C CA . LEU A 1 257 ? -4.467 3.502 13.431 1.00 84.56 257 LEU A CA 1
ATOM 1960 C C . LEU A 1 257 ? -4.575 5.031 13.466 1.00 84.56 257 LEU A C 1
ATOM 1962 O O . LEU A 1 257 ? -5.287 5.587 14.303 1.00 84.56 257 LEU A O 1
ATOM 1966 N N . MET A 1 258 ? -3.909 5.724 12.539 1.00 81.31 258 MET A N 1
ATOM 1967 C CA . MET A 1 258 ? -3.929 7.189 12.484 1.00 81.31 258 MET A CA 1
ATOM 1968 C C . MET A 1 258 ? -5.333 7.763 12.210 1.00 81.31 258 MET A C 1
ATOM 1970 O O . MET A 1 258 ? -5.746 8.651 12.962 1.00 81.31 258 MET A O 1
ATOM 1974 N N . PRO A 1 259 ? -6.109 7.269 11.220 1.00 85.44 259 PRO A N 1
ATOM 1975 C CA . PRO A 1 259 ? -7.487 7.717 11.010 1.00 85.44 259 PRO A CA 1
ATOM 1976 C C . PRO A 1 259 ? -8.425 7.392 12.180 1.00 85.44 259 PRO A C 1
ATOM 1978 O O . PRO A 1 259 ? -9.311 8.190 12.482 1.00 85.44 259 PRO A O 1
ATOM 1981 N N . LEU A 1 260 ? -8.222 6.264 12.872 1.00 87.00 260 LEU A N 1
ATOM 1982 C CA . LEU A 1 260 ? -8.998 5.918 14.068 1.00 87.00 260 LEU A CA 1
ATOM 1983 C C . LEU A 1 260 ? -8.739 6.910 15.208 1.00 87.00 260 LEU A C 1
ATOM 1985 O O . LEU A 1 260 ? -9.671 7.375 15.858 1.00 87.00 260 LEU A O 1
ATOM 1989 N N . MET A 1 261 ? -7.471 7.258 15.433 1.00 82.50 261 MET A N 1
ATOM 1990 C CA . MET A 1 261 ? -7.046 8.130 16.532 1.00 82.50 261 MET A CA 1
ATOM 1991 C C . MET A 1 261 ? -7.228 9.627 16.242 1.00 82.50 261 MET A C 1
ATOM 1993 O O . MET A 1 261 ? -6.999 10.468 17.119 1.00 82.50 261 MET A O 1
ATOM 1997 N N . GLN A 1 262 ? -7.648 9.995 15.031 1.00 79.31 262 GLN A N 1
ATOM 1998 C CA . GLN A 1 262 ? -7.792 11.388 14.631 1.00 79.31 262 GLN A CA 1
ATOM 1999 C C . GLN A 1 262 ? -8.862 12.109 15.470 1.00 79.31 262 GLN A C 1
ATOM 2001 O O . GLN A 1 262 ? -10.040 11.764 15.458 1.00 79.31 262 GLN A O 1
ATOM 2006 N N . GLY A 1 263 ? -8.454 13.166 16.181 1.00 67.56 263 GLY A N 1
ATOM 2007 C CA . GLY A 1 263 ? -9.364 13.983 16.994 1.00 67.56 263 GLY A CA 1
ATOM 2008 C C . GLY A 1 263 ? -9.761 13.363 18.339 1.00 67.56 263 GLY A C 1
ATOM 2009 O O . GLY A 1 263 ? -10.677 13.867 18.990 1.00 67.56 263 GLY A O 1
ATOM 2010 N N . VAL A 1 264 ? -9.085 12.294 18.773 1.00 75.25 264 VAL A N 1
ATOM 2011 C CA . VAL A 1 264 ? -9.292 11.700 20.098 1.00 75.25 264 VAL A CA 1
ATOM 2012 C C . VAL A 1 264 ? -8.618 12.563 21.162 1.00 75.25 264 VAL A C 1
ATOM 2014 O O . VAL A 1 264 ? -7.395 12.614 21.272 1.00 75.25 264 VAL A O 1
ATOM 2017 N N . GLU A 1 265 ? -9.425 13.221 21.990 1.00 72.19 265 GLU A N 1
ATOM 2018 C CA . GLU A 1 265 ? -8.941 13.914 23.182 1.00 72.19 265 GLU A CA 1
ATOM 2019 C C . GLU A 1 265 ? -8.918 12.952 24.373 1.00 72.19 265 GLU A C 1
ATOM 2021 O O . GLU A 1 265 ? -9.965 12.530 24.867 1.00 72.19 265 GLU A O 1
ATOM 2026 N N . VAL A 1 266 ? -7.721 12.621 24.860 1.00 73.50 266 VAL A N 1
ATOM 2027 C CA . VAL A 1 266 ? -7.540 11.761 26.036 1.00 73.50 266 VAL A CA 1
ATOM 2028 C C . VAL A 1 266 ? -6.982 12.582 27.192 1.00 73.50 266 VAL A C 1
ATOM 2030 O O . VAL A 1 266 ? -6.029 13.344 27.031 1.00 73.50 266 VAL A O 1
ATOM 2033 N N . LYS A 1 267 ? -7.572 12.426 28.379 1.00 71.50 267 LYS A N 1
ATOM 2034 C CA . LYS A 1 267 ? -7.149 13.131 29.594 1.00 71.50 267 LYS A CA 1
ATOM 2035 C C . LYS A 1 267 ? -6.395 12.184 30.521 1.00 71.50 267 LYS A C 1
ATOM 2037 O O . LYS A 1 267 ? -6.949 11.177 30.939 1.00 71.50 267 LYS A O 1
ATOM 2042 N N . GLY A 1 268 ? -5.183 12.576 30.907 1.00 66.69 268 GLY A N 1
ATOM 2043 C CA . GLY A 1 268 ? -4.372 11.879 31.906 1.00 66.69 268 GLY A CA 1
ATOM 2044 C C . GLY A 1 268 ? -3.095 11.250 31.330 1.00 66.69 268 GLY A C 1
ATOM 2045 O O . GLY A 1 268 ? -3.075 10.829 30.171 1.00 66.69 268 GLY A O 1
ATOM 2046 N N . PRO A 1 269 ? -2.004 11.197 32.117 1.00 59.19 269 PRO A N 1
ATOM 2047 C CA . PRO A 1 269 ? -0.754 10.578 31.685 1.00 59.19 269 PRO A CA 1
ATOM 2048 C C . PRO A 1 269 ? -0.953 9.077 31.420 1.00 59.19 269 PRO A C 1
ATOM 2050 O O . PRO A 1 269 ? -1.667 8.402 32.158 1.00 59.19 269 PRO A O 1
ATOM 2053 N N . GLY A 1 270 ? -0.350 8.556 30.346 1.00 71.75 270 GLY A N 1
ATOM 2054 C CA . GLY A 1 270 ? -0.384 7.127 29.989 1.00 71.75 270 GLY A CA 1
ATOM 2055 C C . GLY A 1 270 ? -1.709 6.606 29.414 1.00 71.75 270 GLY A C 1
ATOM 2056 O O . GLY A 1 270 ? -1.770 5.471 28.955 1.00 71.75 270 GLY A O 1
ATOM 2057 N N . SER A 1 271 ? -2.764 7.424 29.374 1.00 82.12 271 SER A N 1
ATOM 2058 C CA . SER A 1 271 ? -4.090 6.986 28.915 1.00 82.12 271 SER A CA 1
ATOM 2059 C C . SER A 1 271 ? -4.139 6.687 27.411 1.00 82.12 271 SER A C 1
ATOM 2061 O O . SER A 1 271 ? -4.833 5.765 27.003 1.00 82.12 271 SER A O 1
ATOM 2063 N N . ILE A 1 272 ? -3.366 7.412 26.590 1.00 82.81 272 ILE A N 1
ATOM 2064 C CA . ILE A 1 272 ? -3.241 7.125 25.149 1.00 82.81 272 ILE A CA 1
ATOM 2065 C C . ILE A 1 272 ? -2.579 5.764 24.931 1.00 82.81 272 ILE A C 1
ATOM 2067 O O . ILE A 1 272 ? -3.121 4.955 24.191 1.00 82.81 272 ILE A O 1
ATOM 2071 N N . GLN A 1 273 ? -1.459 5.486 25.613 1.00 81.31 273 GLN A N 1
ATOM 2072 C CA . GLN A 1 273 ? -0.788 4.188 25.510 1.00 81.31 273 GLN A CA 1
ATOM 2073 C C . GLN A 1 273 ? -1.740 3.056 25.898 1.00 81.31 273 GLN A C 1
ATOM 2075 O O . GLN A 1 273 ? -1.872 2.095 25.155 1.00 81.31 273 GLN A O 1
ATOM 2080 N N . ARG A 1 274 ? -2.488 3.213 26.998 1.00 88.75 274 ARG A N 1
ATOM 2081 C CA . ARG A 1 274 ? -3.451 2.193 27.418 1.00 88.75 274 ARG A CA 1
ATOM 2082 C C . ARG A 1 274 ? -4.586 1.983 26.409 1.00 88.75 274 ARG A C 1
ATOM 2084 O O . ARG A 1 274 ? -5.045 0.860 26.242 1.00 88.75 274 ARG A O 1
ATOM 2091 N N . ILE A 1 275 ? -5.041 3.037 25.730 1.00 88.06 275 ILE A N 1
ATOM 2092 C CA . ILE A 1 275 ? -6.018 2.904 24.639 1.00 88.06 275 ILE A CA 1
ATOM 2093 C C . ILE A 1 275 ? -5.417 2.101 23.481 1.00 88.06 275 ILE A C 1
ATOM 2095 O O . ILE A 1 275 ? -6.071 1.184 22.998 1.00 88.06 275 ILE A O 1
ATOM 2099 N N . LEU A 1 276 ? -4.184 2.408 23.066 1.00 86.19 276 LEU A N 1
ATOM 2100 C CA . LEU A 1 276 ? -3.489 1.672 22.003 1.00 86.19 276 LEU A CA 1
ATOM 2101 C C . LEU A 1 276 ? -3.308 0.194 22.365 1.00 86.19 276 LEU A C 1
ATOM 2103 O O . LEU A 1 276 ? -3.617 -0.678 21.560 1.00 86.19 276 LEU A O 1
ATOM 2107 N N . ASP A 1 277 ? -2.895 -0.080 23.599 1.00 86.38 277 ASP A N 1
ATOM 2108 C CA . ASP A 1 277 ? -2.765 -1.426 24.148 1.00 86.38 277 ASP A CA 1
ATOM 2109 C C . ASP A 1 277 ? -4.090 -2.205 24.044 1.00 86.38 277 ASP A C 1
ATOM 2111 O O . ASP A 1 277 ? -4.123 -3.327 23.540 1.00 86.38 277 ASP A O 1
ATOM 2115 N N . ILE A 1 278 ? -5.206 -1.595 24.465 1.00 90.88 278 ILE A N 1
ATOM 2116 C CA . ILE A 1 278 ? -6.541 -2.209 24.377 1.00 90.88 278 ILE A CA 1
ATOM 2117 C C . ILE A 1 278 ? -6.962 -2.422 22.917 1.00 90.88 278 ILE A C 1
ATOM 2119 O O . ILE A 1 278 ? -7.534 -3.465 22.601 1.00 90.88 278 ILE A O 1
ATOM 2123 N N . ILE A 1 279 ? -6.677 -1.470 22.021 1.00 91.00 279 ILE A N 1
ATOM 2124 C CA . ILE A 1 279 ? -6.960 -1.606 20.584 1.00 91.00 279 ILE A CA 1
ATOM 2125 C C . ILE A 1 279 ? -6.231 -2.826 20.014 1.00 91.00 279 ILE A C 1
ATOM 2127 O O . ILE A 1 279 ? -6.852 -3.614 19.305 1.00 91.00 279 ILE A O 1
ATOM 2131 N N . MET A 1 280 ? -4.956 -3.024 20.356 1.00 85.88 280 MET A N 1
ATOM 2132 C CA . MET A 1 280 ? -4.184 -4.178 19.885 1.00 85.88 280 MET A CA 1
ATOM 2133 C C . MET A 1 280 ? -4.724 -5.503 20.430 1.00 85.88 280 MET A C 1
ATOM 2135 O O . MET A 1 280 ? -4.826 -6.469 19.675 1.00 85.88 280 MET A O 1
ATOM 2139 N N . VAL A 1 281 ? -5.137 -5.549 21.702 1.00 88.62 281 VAL A N 1
ATOM 2140 C CA . VAL A 1 281 ? -5.787 -6.737 22.288 1.00 88.62 281 VAL A CA 1
ATOM 2141 C C . VAL A 1 281 ? -7.098 -7.060 21.567 1.00 88.62 281 VAL A C 1
ATOM 2143 O O . VAL A 1 281 ? -7.331 -8.209 21.198 1.00 88.62 281 VAL A O 1
ATOM 2146 N N . ARG A 1 282 ? -7.943 -6.053 21.318 1.00 91.38 282 ARG A N 1
ATOM 2147 C CA . ARG A 1 282 ? -9.215 -6.222 20.596 1.00 91.38 282 ARG A CA 1
ATOM 2148 C C . ARG A 1 282 ? -9.004 -6.649 19.146 1.00 91.38 282 ARG A C 1
ATOM 2150 O O . ARG A 1 282 ? -9.711 -7.529 18.668 1.00 91.38 282 ARG A O 1
ATOM 2157 N N . PHE A 1 283 ? -8.017 -6.071 18.463 1.00 89.56 283 PHE A N 1
ATOM 2158 C CA . PHE A 1 283 ? -7.640 -6.470 17.107 1.00 89.56 283 PHE A CA 1
ATOM 2159 C C . PHE A 1 283 ? -7.196 -7.938 17.061 1.00 89.56 283 PHE A C 1
ATOM 2161 O O . PHE A 1 283 ? -7.660 -8.684 16.203 1.00 89.56 283 PHE A O 1
ATOM 2168 N N . GLY A 1 284 ? -6.362 -8.371 18.014 1.00 84.88 284 GLY A N 1
ATOM 2169 C CA . GLY A 1 284 ? -5.952 -9.770 18.155 1.00 84.88 284 GLY A CA 1
ATOM 2170 C C . GLY A 1 284 ? -7.134 -10.718 18.374 1.00 84.88 284 GLY A C 1
ATOM 2171 O O . GLY A 1 284 ? -7.253 -11.707 17.657 1.00 84.88 284 GLY A O 1
ATOM 2172 N N . ALA A 1 285 ? -8.048 -10.378 19.289 1.00 88.00 285 ALA A N 1
ATOM 2173 C CA . ALA A 1 285 ? -9.242 -11.179 19.570 1.00 88.00 285 ALA A CA 1
ATOM 2174 C C . ALA A 1 285 ? -10.192 -11.281 18.362 1.00 88.00 285 ALA A C 1
ATOM 2176 O O . ALA A 1 285 ? -10.705 -12.353 18.057 1.00 88.00 285 ALA A O 1
ATOM 2177 N N . LEU A 1 286 ? -10.403 -10.181 17.631 1.00 90.94 286 LEU A N 1
ATOM 2178 C CA . LEU A 1 286 ? -11.193 -10.200 16.398 1.00 90.94 286 LEU A CA 1
ATOM 2179 C C . LEU A 1 286 ? -10.509 -11.027 15.303 1.00 90.94 286 LEU A C 1
ATOM 2181 O O . LEU A 1 286 ? -11.183 -11.755 14.579 1.00 90.94 286 LEU A O 1
ATOM 2185 N N . ASN A 1 287 ? -9.181 -10.944 15.183 1.00 86.25 287 ASN A N 1
ATOM 2186 C CA . ASN A 1 287 ? -8.432 -11.758 14.232 1.00 86.25 287 ASN A CA 1
ATOM 2187 C C . ASN A 1 287 ? -8.548 -13.258 14.549 1.00 86.25 287 ASN A C 1
ATOM 2189 O O . ASN A 1 287 ? -8.750 -14.059 13.639 1.00 86.25 287 ASN A O 1
ATOM 2193 N N . GLU A 1 288 ? -8.469 -13.629 15.828 1.00 85.31 288 GLU A N 1
ATOM 2194 C CA . GLU A 1 288 ? -8.716 -14.994 16.300 1.00 85.31 288 GLU A CA 1
ATOM 2195 C C . GLU A 1 288 ? -10.150 -15.446 15.987 1.00 85.31 288 GLU A C 1
ATOM 2197 O O . GLU A 1 288 ? -10.341 -16.527 15.433 1.00 85.31 288 GLU A O 1
ATOM 2202 N N . ALA A 1 289 ? -11.152 -14.592 16.219 1.00 87.88 289 ALA A N 1
ATOM 2203 C CA . ALA A 1 289 ? -12.540 -14.889 15.869 1.00 87.88 289 ALA A CA 1
ATOM 2204 C C . ALA A 1 289 ? -12.727 -15.145 14.362 1.00 87.88 289 ALA A C 1
ATOM 2206 O O . ALA A 1 289 ? -13.497 -16.025 13.986 1.00 87.88 289 ALA A O 1
ATOM 2207 N N . VAL A 1 290 ? -12.005 -14.435 13.485 1.00 86.25 290 VAL A N 1
ATOM 2208 C CA . VAL A 1 290 ? -12.005 -14.743 12.042 1.00 86.25 290 VAL A CA 1
ATOM 2209 C C . VAL A 1 290 ? -11.446 -16.138 11.772 1.00 86.25 290 VAL A C 1
ATOM 2211 O O . VAL A 1 290 ? -12.045 -16.887 11.000 1.00 86.25 290 VAL A O 1
ATOM 2214 N N . LEU A 1 291 ? -10.313 -16.488 12.392 1.00 82.81 291 LEU A N 1
ATOM 2215 C CA . LEU A 1 291 ? -9.664 -17.792 12.210 1.00 82.81 291 LEU A CA 1
ATOM 2216 C C . LEU A 1 291 ? -10.547 -18.948 12.693 1.00 82.81 291 LEU A C 1
ATOM 2218 O O . LEU A 1 291 ? -10.547 -20.016 12.084 1.00 82.81 291 LEU A O 1
ATOM 2222 N N . LEU A 1 292 ? -11.313 -18.730 13.762 1.00 86.06 292 LEU A N 1
ATOM 2223 C CA . LEU A 1 292 ? -12.223 -19.723 14.334 1.00 86.06 292 LEU A CA 1
ATOM 2224 C C . LEU A 1 292 ? -13.587 -19.795 13.632 1.00 86.06 292 LEU A C 1
ATOM 2226 O O . LEU A 1 292 ? -14.368 -20.700 13.921 1.00 86.06 292 LEU A O 1
ATOM 2230 N N . GLY A 1 293 ? -13.890 -18.891 12.697 1.00 88.25 293 GLY A N 1
ATOM 2231 C CA . GLY A 1 293 ? -15.192 -18.883 12.028 1.00 88.25 293 GLY A CA 1
ATOM 2232 C C . GLY A 1 293 ? -16.299 -18.148 12.798 1.00 88.25 293 GLY A C 1
ATOM 2233 O O . GLY A 1 293 ? -17.482 -18.352 12.522 1.00 88.25 293 GLY A O 1
ATOM 2234 N N . GLU A 1 294 ? -15.939 -17.348 13.801 1.00 91.62 294 GLU A N 1
ATOM 2235 C CA . GLU A 1 294 ? -16.841 -16.787 14.814 1.00 91.62 294 GLU A CA 1
ATOM 2236 C C . GLU A 1 294 ? -17.005 -15.263 14.711 1.00 91.62 294 GLU A C 1
ATOM 2238 O O . GLU A 1 294 ? -17.702 -14.653 15.532 1.00 91.62 294 GLU A O 1
ATOM 2243 N N . ILE A 1 295 ? -16.398 -14.624 13.703 1.00 92.44 295 ILE A N 1
ATOM 2244 C CA . ILE A 1 295 ? -16.474 -13.171 13.538 1.00 92.44 295 ILE A CA 1
ATOM 2245 C C . ILE A 1 295 ? -17.927 -12.684 13.450 1.00 92.44 295 ILE A C 1
ATOM 2247 O O . ILE A 1 295 ? -18.772 -13.203 12.718 1.00 92.44 295 ILE A O 1
ATOM 2251 N N . GLY A 1 296 ? -18.224 -11.637 14.218 1.00 89.62 296 GLY A N 1
ATOM 2252 C CA . GLY A 1 296 ? -19.532 -10.996 14.226 1.00 89.62 296 GLY A CA 1
ATOM 2253 C C . GLY A 1 296 ? -20.632 -11.772 14.955 1.00 89.62 296 GLY A C 1
ATOM 2254 O O . GLY A 1 296 ? -21.764 -11.289 14.989 1.00 89.62 296 GLY A O 1
ATOM 2255 N N . SER A 1 297 ? -20.338 -12.927 15.560 1.00 88.75 297 SER A N 1
ATOM 2256 C CA . SER A 1 297 ? -21.292 -13.696 16.376 1.00 88.75 297 SER A CA 1
ATOM 2257 C C . SER A 1 297 ? -21.943 -12.838 17.473 1.00 88.75 297 SER A C 1
ATOM 2259 O O . SER A 1 297 ? -23.174 -12.800 17.571 1.00 88.75 297 SER A O 1
ATOM 2261 N N . ASP A 1 298 ? -21.138 -12.043 18.179 1.00 89.00 298 ASP A N 1
ATOM 2262 C CA . ASP A 1 298 ? -21.570 -11.128 19.244 1.00 89.00 298 ASP A CA 1
ATOM 2263 C C . ASP A 1 298 ? -22.504 -10.000 18.762 1.00 89.00 298 ASP A C 1
ATOM 2265 O O . ASP A 1 298 ? -23.293 -9.452 19.539 1.00 89.00 298 ASP A O 1
ATOM 2269 N N . LEU A 1 299 ? -22.492 -9.662 17.463 1.00 91.31 299 LEU A N 1
ATOM 2270 C CA . LEU A 1 299 ? -23.334 -8.589 16.909 1.00 91.31 299 LEU A CA 1
ATOM 2271 C C . LEU A 1 299 ? -24.827 -8.894 17.040 1.00 91.31 299 LEU A C 1
ATOM 2273 O O . LEU A 1 299 ? -25.653 -7.973 17.065 1.00 91.31 299 LEU A O 1
ATOM 2277 N N . ARG A 1 300 ? -25.190 -10.179 17.130 1.00 88.81 300 ARG A N 1
ATOM 2278 C CA . ARG A 1 300 ? -26.579 -10.618 17.309 1.00 88.81 300 ARG A CA 1
ATOM 2279 C C . ARG A 1 300 ? -27.165 -10.096 18.616 1.00 88.81 300 ARG A C 1
ATOM 2281 O O . ARG A 1 300 ? -28.320 -9.655 18.629 1.00 88.81 300 ARG A O 1
ATOM 2288 N N . ASP A 1 301 ? -26.349 -10.028 19.659 1.00 91.06 301 ASP A N 1
ATOM 2289 C CA . ASP A 1 301 ? -26.786 -9.686 21.012 1.00 91.06 301 ASP A CA 1
ATOM 2290 C C . ASP A 1 301 ? -26.584 -8.204 21.355 1.00 91.06 301 ASP A C 1
ATOM 2292 O O . ASP A 1 301 ? -27.151 -7.711 22.334 1.00 91.06 301 ASP A O 1
ATOM 2296 N N . LEU A 1 302 ? -25.873 -7.445 20.510 1.00 91.81 302 LEU A N 1
ATOM 2297 C CA . LEU A 1 302 ? -25.658 -6.013 20.730 1.00 91.81 302 LEU A CA 1
ATOM 2298 C C . LEU A 1 302 ? -26.981 -5.223 20.773 1.00 91.81 302 LEU A C 1
ATOM 2300 O O . LEU A 1 302 ? -27.774 -5.276 19.827 1.00 91.81 302 LEU A O 1
ATOM 2304 N N . PRO A 1 303 ? -27.234 -4.406 21.808 1.00 95.00 303 PRO A N 1
ATOM 2305 C CA . PRO A 1 303 ? -28.322 -3.432 21.806 1.00 95.00 303 PRO A CA 1
ATOM 2306 C C . PRO A 1 303 ? -28.245 -2.492 20.594 1.00 95.00 303 PRO A C 1
ATOM 2308 O O . PRO A 1 303 ? -27.153 -2.115 20.175 1.00 95.00 303 PRO A O 1
ATOM 2311 N N . THR A 1 304 ? -29.388 -2.015 20.085 1.00 94.00 304 THR A N 1
ATOM 2312 C CA . THR A 1 304 ? -29.463 -1.181 18.865 1.00 94.00 304 THR A CA 1
ATOM 2313 C C . THR A 1 304 ? -28.482 -0.008 18.864 1.00 94.00 304 THR A C 1
ATOM 2315 O O . THR A 1 304 ? -27.816 0.227 17.866 1.00 94.00 304 THR A O 1
ATOM 2318 N N . LYS A 1 305 ? -28.313 0.700 19.990 1.00 94.31 305 LYS A N 1
ATOM 2319 C CA . LYS A 1 305 ? -27.368 1.830 20.079 1.00 94.31 305 LYS A CA 1
ATOM 2320 C C . LYS A 1 305 ? -25.895 1.417 19.971 1.00 94.31 305 LYS A C 1
ATOM 2322 O O . LYS A 1 305 ? -25.100 2.185 19.442 1.00 94.31 305 LYS A O 1
ATOM 2327 N N . GLN A 1 306 ? -25.535 0.250 20.505 1.00 95.19 306 GLN A N 1
ATOM 2328 C CA . GLN A 1 306 ? -24.176 -0.294 20.404 1.00 95.19 306 GLN A CA 1
ATOM 2329 C C . GLN A 1 306 ? -23.926 -0.798 18.984 1.00 95.19 306 GLN A C 1
ATOM 2331 O O . GLN A 1 306 ? -22.906 -0.473 18.392 1.00 95.19 306 GLN A O 1
ATOM 2336 N N . PHE A 1 307 ? -24.919 -1.461 18.386 1.00 96.75 307 PHE A N 1
ATOM 2337 C CA . PHE A 1 307 ? -24.874 -1.858 16.982 1.00 96.75 307 PHE A CA 1
ATOM 2338 C C . PHE A 1 307 ? -24.729 -0.655 16.033 1.00 96.75 307 PHE A C 1
ATOM 2340 O O . PHE A 1 307 ? -23.930 -0.700 15.108 1.00 96.75 307 PHE A O 1
ATOM 2347 N N . GLN A 1 308 ? -25.450 0.445 16.278 1.00 97.00 308 GLN A N 1
ATOM 2348 C CA . GLN A 1 308 ? -25.312 1.687 15.505 1.00 97.00 308 GLN A CA 1
ATOM 2349 C C . GLN A 1 308 ? -23.904 2.284 15.623 1.00 97.00 308 GLN A C 1
ATOM 2351 O O . GLN A 1 308 ? -23.343 2.727 14.626 1.00 97.00 308 GLN A O 1
ATOM 2356 N N . ALA A 1 309 ? -23.317 2.268 16.826 1.00 96.00 309 ALA A N 1
ATOM 2357 C CA . ALA A 1 309 ? -21.939 2.707 17.032 1.00 96.00 309 ALA A CA 1
ATOM 2358 C C . ALA A 1 309 ? -20.941 1.793 16.304 1.00 96.00 309 ALA A C 1
ATOM 2360 O O . ALA A 1 309 ? -20.033 2.291 15.648 1.00 96.00 309 ALA A O 1
ATOM 2361 N N . TRP A 1 310 ? -21.145 0.476 16.353 1.00 97.62 310 TRP A N 1
ATOM 2362 C CA . TRP A 1 310 ? -20.369 -0.489 15.575 1.00 97.62 310 TRP A CA 1
ATOM 2363 C C . TRP A 1 310 ? -20.471 -0.221 14.068 1.00 97.62 310 TRP A C 1
ATOM 2365 O O . TRP A 1 310 ? -19.455 -0.104 13.388 1.00 97.62 310 TRP A O 1
ATOM 2375 N N . ALA A 1 311 ? -21.678 -0.005 13.549 1.00 97.75 311 ALA A N 1
ATOM 2376 C CA . ALA A 1 311 ? -21.907 0.306 12.141 1.00 97.75 311 ALA A CA 1
ATOM 2377 C C . ALA A 1 311 ? -21.249 1.633 11.711 1.00 97.75 311 ALA A C 1
ATOM 2379 O O . ALA A 1 311 ? -20.681 1.717 10.622 1.00 97.75 311 ALA A O 1
ATOM 2380 N N . GLU A 1 312 ? -21.277 2.652 12.577 1.00 96.31 312 GLU A N 1
ATOM 2381 C CA . GLU A 1 312 ? -20.561 3.922 12.389 1.00 96.31 312 GLU A CA 1
ATOM 2382 C C . GLU A 1 312 ? -19.047 3.694 12.254 1.00 96.31 312 GLU A C 1
ATOM 2384 O O . GLU A 1 312 ? -18.416 4.238 11.349 1.00 96.31 312 GLU A O 1
ATOM 2389 N N . GLY A 1 313 ? -18.474 2.843 13.105 1.00 96.00 313 GLY A N 1
ATOM 2390 C CA . GLY A 1 313 ? -17.056 2.489 13.066 1.00 96.00 313 GLY A CA 1
ATOM 2391 C C . GLY A 1 313 ? -16.660 1.722 11.813 1.00 96.00 313 GLY A C 1
ATOM 2392 O O . GLY A 1 313 ? -15.662 2.049 11.172 1.00 96.00 313 GLY A O 1
ATOM 2393 N N . PHE A 1 314 ? -17.478 0.741 11.429 1.00 97.25 314 PHE A N 1
ATOM 2394 C CA . PHE A 1 314 ? -17.282 -0.027 10.203 1.00 97.25 314 PHE A CA 1
ATOM 2395 C C . PHE A 1 314 ? -17.2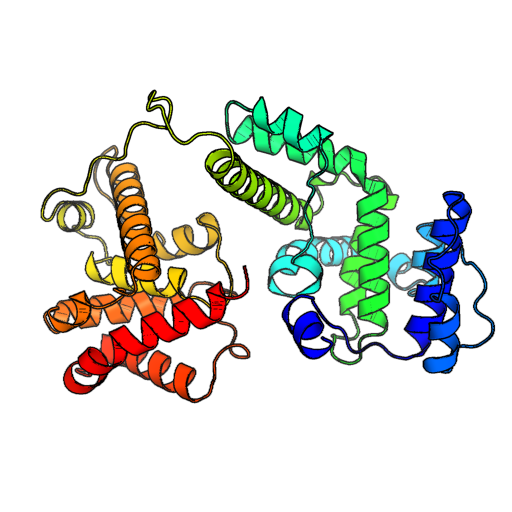68 0.898 8.980 1.00 97.25 314 PHE A C 1
ATOM 2397 O O . PHE A 1 314 ? -16.328 0.877 8.189 1.00 97.25 314 PHE A O 1
ATOM 2404 N N . ALA A 1 315 ? -18.267 1.778 8.861 1.00 95.50 315 ALA A N 1
ATOM 2405 C CA . ALA A 1 315 ? -18.339 2.753 7.775 1.00 95.50 315 ALA A CA 1
ATOM 2406 C C . ALA A 1 315 ? -17.151 3.727 7.776 1.00 95.50 315 ALA A C 1
ATOM 2408 O O . ALA A 1 315 ? -16.606 4.034 6.717 1.00 95.50 315 ALA A O 1
ATOM 2409 N N . GLN A 1 316 ? -16.711 4.177 8.956 1.00 94.06 316 GLN A N 1
ATOM 2410 C CA . GLN A 1 316 ? -15.542 5.044 9.094 1.00 94.06 316 GLN A CA 1
ATOM 2411 C C . GLN A 1 316 ? -14.275 4.396 8.519 1.00 94.06 316 GLN A C 1
ATOM 2413 O O . GLN A 1 316 ? -13.502 5.085 7.857 1.00 94.06 316 GLN A O 1
ATOM 2418 N N . ALA A 1 317 ? -14.051 3.102 8.752 1.00 94.12 317 ALA A N 1
ATOM 2419 C CA . ALA A 1 317 ? -12.903 2.397 8.184 1.00 94.12 317 ALA A CA 1
ATOM 2420 C C . ALA A 1 317 ? -13.025 2.242 6.662 1.00 94.12 317 ALA A C 1
ATOM 2422 O O . ALA A 1 317 ? -12.086 2.574 5.942 1.00 94.12 317 ALA A O 1
ATOM 2423 N N . VAL A 1 318 ? -14.193 1.807 6.175 1.00 93.38 318 VAL A N 1
ATOM 2424 C CA . VAL A 1 318 ? -14.467 1.631 4.736 1.00 93.38 318 VAL A CA 1
ATOM 2425 C C . VAL A 1 318 ? -14.238 2.925 3.952 1.00 93.38 318 VAL A C 1
ATOM 2427 O O . VAL A 1 318 ? -13.642 2.902 2.877 1.00 93.38 318 VAL A O 1
ATOM 2430 N N . ASP A 1 319 ? -14.703 4.055 4.487 1.00 90.69 319 ASP A N 1
ATOM 2431 C CA . ASP A 1 319 ? -14.649 5.346 3.796 1.00 90.69 319 ASP A CA 1
ATOM 2432 C C . ASP A 1 319 ? -13.339 6.114 4.073 1.00 90.69 319 ASP A C 1
ATOM 2434 O O . ASP A 1 319 ? -12.898 6.921 3.251 1.00 90.69 319 ASP A O 1
ATOM 2438 N N . GLY A 1 320 ? -12.728 5.901 5.242 1.00 85.12 320 GLY A N 1
ATOM 2439 C CA . GLY A 1 320 ? -11.596 6.684 5.743 1.00 85.12 320 GLY A CA 1
ATOM 2440 C C . GLY A 1 320 ? -10.222 6.062 5.502 1.00 85.12 320 GLY A C 1
ATOM 2441 O O . GLY A 1 320 ? -9.237 6.800 5.393 1.00 85.12 320 GLY A O 1
ATOM 2442 N N . VAL A 1 321 ? -10.131 4.734 5.393 1.00 85.94 321 VAL A N 1
ATOM 2443 C CA . VAL A 1 321 ? -8.866 4.038 5.137 1.00 85.94 321 VAL A CA 1
ATOM 2444 C C . VAL A 1 321 ? -8.677 3.905 3.629 1.00 85.94 321 VAL A C 1
ATOM 2446 O O . VAL A 1 321 ? -9.262 3.050 2.966 1.00 85.94 321 VAL A O 1
ATOM 2449 N N . LYS A 1 322 ? -7.868 4.805 3.064 1.00 79.06 322 LYS A N 1
ATOM 2450 C CA . LYS A 1 322 ? -7.594 4.834 1.622 1.00 79.06 322 LYS A CA 1
ATOM 2451 C C . LYS A 1 322 ? -6.988 3.510 1.157 1.00 79.06 322 LYS A C 1
ATOM 2453 O O . LYS A 1 322 ? -6.085 2.994 1.799 1.00 79.06 322 LYS A O 1
ATOM 2458 N N . GLY A 1 323 ? -7.465 3.008 0.020 1.00 80.31 323 GLY A N 1
ATOM 2459 C CA . GLY A 1 323 ? -6.952 1.786 -0.603 1.00 80.31 323 GLY A CA 1
ATOM 2460 C C . GLY A 1 323 ? -7.536 0.492 -0.035 1.00 80.31 323 GLY A C 1
ATOM 2461 O O . GLY A 1 323 ? -7.685 -0.446 -0.797 1.00 80.31 323 GLY A O 1
ATOM 2462 N N . ALA A 1 324 ? -7.980 0.472 1.227 1.00 84.81 324 ALA A N 1
ATOM 2463 C CA . ALA A 1 324 ? -8.471 -0.739 1.893 1.00 84.81 324 ALA A CA 1
ATOM 2464 C C . ALA A 1 324 ? -9.682 -1.389 1.200 1.00 84.81 324 ALA A C 1
ATOM 2466 O O . ALA A 1 324 ? -9.784 -2.608 1.136 1.00 84.81 324 ALA A O 1
ATOM 2467 N N . TRP A 1 325 ? -10.610 -0.573 0.683 1.00 89.94 325 TRP A N 1
ATOM 2468 C CA . TRP A 1 325 ? -11.883 -1.024 0.102 1.00 89.94 325 TRP A CA 1
ATOM 2469 C C . TRP A 1 325 ? -12.039 -0.567 -1.360 1.00 89.94 325 TRP A C 1
ATOM 2471 O O . TRP A 1 325 ? -12.868 0.301 -1.668 1.00 89.94 325 TRP A O 1
ATOM 2481 N N . PRO A 1 326 ? -11.250 -1.111 -2.305 1.00 84.06 326 PRO A N 1
ATOM 2482 C CA . PRO A 1 326 ? -11.320 -0.687 -3.693 1.00 84.06 326 PRO A CA 1
ATOM 2483 C C . PRO A 1 326 ? -12.644 -1.142 -4.324 1.00 84.06 326 PRO A C 1
ATOM 2485 O O . PRO A 1 326 ? -13.033 -2.308 -4.263 1.00 84.06 326 PRO A O 1
ATOM 2488 N N . LYS A 1 327 ? -13.344 -0.227 -5.011 1.00 80.81 327 LYS A N 1
ATOM 2489 C CA . LYS A 1 327 ? -14.665 -0.504 -5.623 1.00 80.81 327 LYS A CA 1
ATOM 2490 C C . LYS A 1 327 ? -14.664 -1.675 -6.617 1.00 80.81 327 LYS A C 1
ATOM 2492 O O . LYS A 1 327 ? -15.739 -2.219 -6.886 1.00 80.81 327 LYS A O 1
ATOM 2497 N N . ARG A 1 328 ? -13.496 -2.010 -7.184 1.00 80.69 328 ARG A N 1
ATOM 2498 C CA . ARG A 1 328 ? -13.292 -3.142 -8.103 1.00 80.69 328 ARG A CA 1
ATOM 2499 C C . ARG A 1 328 ? -13.329 -4.503 -7.395 1.00 80.69 328 ARG A C 1
ATOM 2501 O O . ARG A 1 328 ? -13.812 -5.449 -7.998 1.00 80.69 328 ARG A O 1
ATOM 2508 N N . ALA A 1 329 ? -12.909 -4.582 -6.130 1.00 79.44 329 ALA A N 1
ATOM 2509 C CA . ALA A 1 329 ? -12.876 -5.836 -5.368 1.00 79.44 329 ALA A CA 1
ATOM 2510 C C . ALA A 1 329 ? -14.257 -6.252 -4.826 1.00 79.44 329 ALA A C 1
ATOM 2512 O O . ALA A 1 329 ? -14.503 -7.420 -4.529 1.00 79.44 329 ALA A O 1
ATOM 2513 N N . LEU A 1 330 ? -15.188 -5.301 -4.711 1.00 84.00 330 LEU A N 1
ATOM 2514 C CA . LEU A 1 330 ? -16.519 -5.552 -4.164 1.00 84.00 330 LEU A CA 1
ATOM 2515 C C . LEU A 1 330 ? -17.509 -5.983 -5.252 1.00 84.00 330 LEU A C 1
ATOM 2517 O O . LEU A 1 330 ? -17.755 -5.245 -6.221 1.00 84.00 330 LEU A O 1
ATOM 2521 N N . SER A 1 331 ? -18.139 -7.141 -5.044 1.00 87.62 331 SER A N 1
ATOM 2522 C CA . SER A 1 331 ? -19.272 -7.585 -5.857 1.00 87.62 331 SER A CA 1
ATOM 2523 C C . SER A 1 331 ? -20.486 -6.655 -5.667 1.00 87.62 331 SER A C 1
ATOM 2525 O O . SER A 1 331 ? -20.512 -5.844 -4.733 1.00 87.62 331 SER A O 1
ATOM 2527 N N . PRO A 1 332 ? -21.505 -6.715 -6.545 1.00 87.69 332 PRO A N 1
ATOM 2528 C CA . PRO A 1 332 ? -22.748 -5.970 -6.341 1.00 87.69 332 PRO A CA 1
ATOM 2529 C C . PRO A 1 332 ? -23.409 -6.250 -4.982 1.00 87.69 332 PRO A C 1
ATOM 2531 O O . PRO A 1 332 ? -23.865 -5.311 -4.331 1.00 87.69 332 PRO A O 1
ATOM 2534 N N . ASP A 1 333 ? -23.386 -7.505 -4.528 1.00 89.94 333 ASP A N 1
ATOM 2535 C CA . ASP A 1 333 ? -23.966 -7.913 -3.246 1.00 89.94 333 ASP A CA 1
ATOM 2536 C C . ASP A 1 333 ? -23.156 -7.355 -2.066 1.00 89.94 333 ASP A C 1
ATOM 2538 O O . ASP A 1 333 ? -23.731 -6.800 -1.128 1.00 89.94 333 ASP A O 1
ATOM 2542 N N . ASP A 1 334 ? -21.820 -7.388 -2.146 1.00 91.69 334 ASP A N 1
ATOM 2543 C CA . ASP A 1 334 ? -20.944 -6.807 -1.116 1.00 91.69 334 ASP A CA 1
ATOM 2544 C C . ASP A 1 334 ? -21.180 -5.301 -0.972 1.00 91.69 334 ASP A C 1
ATOM 2546 O O . ASP A 1 334 ? -21.285 -4.782 0.140 1.00 91.69 334 ASP A O 1
ATOM 2550 N N . LYS A 1 335 ? -21.325 -4.591 -2.100 1.00 91.81 335 LYS A N 1
ATOM 2551 C CA . LYS A 1 335 ? -21.647 -3.155 -2.110 1.00 91.81 335 LYS A CA 1
ATOM 2552 C C . LYS A 1 335 ? -22.970 -2.882 -1.404 1.00 91.81 335 LYS A C 1
ATOM 2554 O O . LYS A 1 335 ? -23.053 -1.941 -0.620 1.00 91.81 335 LYS A O 1
ATOM 2559 N N . GLN A 1 336 ? -23.981 -3.717 -1.639 1.00 94.12 336 GLN A N 1
ATOM 2560 C CA . GLN A 1 336 ? -25.277 -3.579 -0.984 1.00 94.12 336 GLN A CA 1
ATOM 2561 C C . GLN A 1 336 ? -25.178 -3.796 0.532 1.00 94.12 336 GLN A C 1
ATOM 2563 O O . GLN A 1 336 ? -25.767 -3.022 1.290 1.00 94.12 336 GLN A O 1
ATOM 2568 N N . VAL A 1 337 ? -24.431 -4.806 0.989 1.00 95.75 337 VAL A N 1
ATOM 2569 C CA . VAL A 1 337 ? -24.247 -5.055 2.429 1.00 95.75 337 VAL A CA 1
ATOM 2570 C C . VAL A 1 337 ? -23.469 -3.917 3.088 1.00 95.75 337 VAL A C 1
ATOM 2572 O O . VAL A 1 337 ? -23.908 -3.407 4.120 1.00 95.75 337 VAL A O 1
ATOM 2575 N N . VAL A 1 338 ? -22.382 -3.444 2.473 1.00 95.25 338 VAL A N 1
ATOM 2576 C CA . VAL A 1 338 ? -21.610 -2.286 2.958 1.00 95.25 338 VAL A CA 1
ATOM 2577 C C . VAL A 1 338 ? -22.488 -1.035 3.055 1.00 95.25 338 VAL A C 1
ATOM 2579 O O . VAL A 1 338 ? -22.469 -0.345 4.076 1.00 95.25 338 VAL A O 1
ATOM 2582 N N . ASP A 1 339 ? -23.316 -0.760 2.047 1.00 94.69 339 ASP A N 1
ATOM 2583 C CA . ASP A 1 339 ? -24.243 0.376 2.068 1.00 94.69 339 ASP A CA 1
ATOM 2584 C C . ASP A 1 339 ? -25.315 0.232 3.161 1.00 94.69 339 ASP A C 1
ATOM 2586 O O . ASP A 1 339 ? -25.680 1.220 3.810 1.00 94.69 339 ASP A O 1
ATOM 2590 N N . MET A 1 340 ? -25.802 -0.986 3.416 1.00 96.69 340 MET A N 1
ATOM 2591 C CA . MET A 1 340 ? -26.708 -1.257 4.533 1.00 96.69 340 MET A CA 1
ATOM 2592 C C . MET A 1 340 ? -26.032 -1.023 5.885 1.00 96.69 340 MET A C 1
ATOM 2594 O O . MET A 1 340 ? -26.641 -0.393 6.749 1.00 96.69 340 MET A O 1
ATOM 2598 N N . ILE A 1 341 ? -24.787 -1.473 6.072 1.00 97.12 341 ILE A N 1
ATOM 2599 C CA . ILE A 1 341 ? -24.022 -1.198 7.297 1.00 97.12 341 ILE A CA 1
ATOM 2600 C C . ILE A 1 341 ? -23.850 0.316 7.464 1.00 97.12 341 ILE A C 1
ATOM 2602 O O . ILE A 1 341 ? -24.145 0.845 8.534 1.00 97.12 341 ILE A O 1
ATOM 2606 N N . ARG A 1 342 ? -23.488 1.046 6.399 1.00 95.62 342 ARG A N 1
ATOM 2607 C CA . ARG A 1 342 ? -23.346 2.511 6.447 1.00 95.62 342 ARG A CA 1
ATOM 2608 C C . ARG A 1 342 ? -24.634 3.189 6.921 1.00 95.62 342 ARG A C 1
ATOM 2610 O O . ARG A 1 342 ? -24.592 4.045 7.806 1.00 95.62 342 ARG A O 1
ATOM 2617 N N . ARG A 1 343 ? -25.790 2.785 6.387 1.00 96.31 343 ARG A N 1
ATOM 2618 C CA . ARG A 1 343 ? -27.107 3.309 6.798 1.00 96.31 343 ARG A CA 1
ATOM 2619 C C . ARG A 1 343 ? -27.480 2.925 8.226 1.00 96.31 343 ARG A C 1
ATOM 2621 O O . ARG A 1 343 ? -28.096 3.727 8.926 1.00 96.31 343 ARG A O 1
ATOM 2628 N N . ALA A 1 344 ? -27.055 1.753 8.688 1.00 96.06 344 ALA A N 1
ATOM 2629 C CA . ALA A 1 344 ? -27.330 1.271 10.036 1.00 96.06 344 ALA A CA 1
ATOM 2630 C C . ALA A 1 344 ? -26.665 2.099 11.143 1.00 96.06 344 ALA A C 1
ATOM 2632 O O . ALA A 1 344 ? -26.994 1.901 12.304 1.00 96.06 344 ALA A O 1
ATOM 2633 N N . SER A 1 345 ? -25.779 3.045 10.816 1.00 92.69 345 SER A N 1
ATOM 2634 C CA . SER A 1 345 ? -25.295 4.056 11.769 1.00 92.69 345 SER A CA 1
ATOM 2635 C C . SER A 1 345 ? -26.395 5.029 12.229 1.00 92.69 345 SER A C 1
ATOM 2637 O O . SER A 1 345 ? -26.312 5.591 13.320 1.00 92.69 345 SER A O 1
ATOM 2639 N N . THR A 1 346 ? -27.443 5.220 11.418 1.00 91.69 346 THR A N 1
ATOM 2640 C CA . THR A 1 346 ? -28.532 6.185 11.672 1.00 91.69 346 THR A CA 1
ATOM 2641 C C . THR A 1 346 ? -29.925 5.558 11.631 1.00 91.69 346 THR A C 1
ATOM 2643 O O . THR A 1 346 ? -30.821 6.003 12.348 1.00 91.69 346 THR A O 1
ATOM 2646 N N . GLU A 1 347 ? -30.110 4.504 10.840 1.00 94.00 347 GLU A N 1
ATOM 2647 C CA . GLU A 1 347 ? -31.361 3.761 10.697 1.00 94.00 347 GLU A CA 1
ATOM 2648 C C . GLU A 1 347 ? -31.347 2.483 11.551 1.00 94.00 347 GLU A C 1
ATOM 2650 O O . GLU A 1 347 ? -30.296 1.881 11.775 1.00 94.00 347 GLU A O 1
ATOM 2655 N N . ASP A 1 348 ? -32.512 2.025 12.021 1.00 93.38 348 ASP A N 1
ATOM 2656 C CA . ASP A 1 348 ? -32.613 0.712 12.671 1.00 93.38 348 ASP A CA 1
ATOM 2657 C C . ASP A 1 348 ? -32.752 -0.396 11.620 1.00 93.38 348 ASP A C 1
ATOM 2659 O O . ASP A 1 348 ? -33.849 -0.771 11.208 1.00 93.38 348 ASP A O 1
ATOM 2663 N N . LEU A 1 349 ? -31.605 -0.908 11.177 1.00 94.00 349 LEU A N 1
ATOM 2664 C CA . LEU A 1 349 ? -31.505 -2.052 10.266 1.00 94.00 349 LEU A CA 1
ATOM 2665 C C . LEU A 1 349 ? -31.125 -3.345 10.998 1.00 94.00 349 LEU A C 1
ATOM 2667 O O . LEU A 1 349 ? -30.784 -4.345 10.359 1.00 94.00 349 LEU A O 1
ATOM 2671 N N . THR A 1 350 ? -31.202 -3.351 12.334 1.00 91.69 350 THR A N 1
ATOM 2672 C CA . THR A 1 350 ? -30.836 -4.516 13.149 1.00 91.69 350 THR A CA 1
ATOM 2673 C C . THR A 1 350 ? -31.619 -5.789 12.803 1.00 91.69 350 THR A C 1
ATOM 2675 O O . THR A 1 350 ? -30.975 -6.841 12.769 1.00 91.69 350 THR A O 1
ATOM 2678 N N . PRO A 1 351 ? -32.930 -5.759 12.460 1.00 93.00 351 PRO A N 1
ATOM 2679 C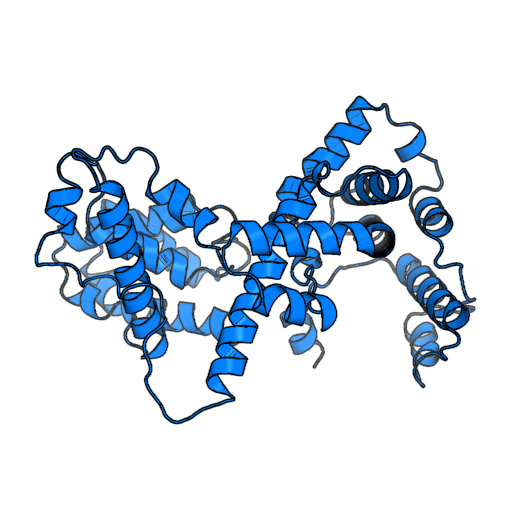 CA . PRO A 1 351 ? -33.666 -6.980 12.118 1.00 93.00 351 PRO A CA 1
ATOM 2680 C C . PRO A 1 351 ? -33.141 -7.669 10.854 1.00 93.00 351 PRO A C 1
ATOM 2682 O O . PRO A 1 351 ? -33.238 -8.887 10.734 1.00 93.00 351 PRO A O 1
ATOM 2685 N N . THR A 1 352 ? -32.571 -6.898 9.924 1.00 93.62 352 THR A N 1
ATOM 2686 C CA . THR A 1 352 ? -32.047 -7.412 8.653 1.00 93.62 352 THR A CA 1
ATOM 2687 C C . THR A 1 352 ? -30.569 -7.770 8.756 1.00 93.62 352 THR A C 1
ATOM 2689 O O . THR A 1 352 ? -30.152 -8.819 8.274 1.00 93.62 352 THR A O 1
ATOM 2692 N N . LEU A 1 353 ? -29.761 -6.914 9.389 1.00 93.75 353 LEU A N 1
ATOM 2693 C CA . LEU A 1 353 ? -28.307 -7.075 9.408 1.00 93.75 353 LEU A CA 1
ATOM 2694 C C . LEU A 1 353 ? -27.822 -8.106 10.427 1.00 93.75 353 LEU A C 1
ATOM 2696 O O . LEU A 1 353 ? -26.934 -8.884 10.104 1.00 93.75 353 LEU A O 1
ATOM 2700 N N . LYS A 1 354 ? -28.398 -8.178 11.631 1.00 93.12 354 LYS A N 1
ATOM 2701 C CA . LYS A 1 354 ? -27.939 -9.129 12.661 1.00 93.12 354 LYS A CA 1
ATOM 2702 C C . LYS A 1 354 ? -27.933 -10.606 12.230 1.00 93.12 354 LYS A C 1
ATOM 2704 O O . LYS A 1 354 ? -26.969 -11.295 12.564 1.00 93.12 354 LYS A O 1
ATOM 2709 N N . PRO A 1 355 ? -28.950 -11.133 11.516 1.00 93.44 355 PRO A N 1
ATOM 2710 C CA . PRO A 1 355 ? -28.889 -12.512 11.032 1.00 93.44 355 PRO A CA 1
ATOM 2711 C C . PRO A 1 355 ? -27.892 -12.693 9.876 1.00 93.44 355 PRO A C 1
ATOM 2713 O O . PRO A 1 355 ? -27.294 -13.760 9.773 1.00 93.44 355 PRO A O 1
ATOM 2716 N N . LEU A 1 356 ? -27.697 -11.664 9.042 1.00 94.75 356 LEU A N 1
ATOM 2717 C CA . LEU A 1 356 ? -26.873 -11.707 7.828 1.00 94.75 356 LEU A CA 1
ATOM 2718 C C . LEU A 1 356 ? -25.369 -11.530 8.098 1.00 94.75 356 LEU A C 1
ATOM 2720 O O . LEU A 1 356 ? -24.543 -12.204 7.479 1.00 94.75 356 LEU A O 1
ATOM 2724 N N . LEU A 1 357 ? -25.013 -10.606 8.994 1.00 94.75 357 LEU A N 1
ATOM 2725 C CA . LEU A 1 357 ? -23.642 -10.128 9.161 1.00 94.75 357 LEU A CA 1
ATOM 2726 C C . LEU A 1 357 ? -22.640 -11.219 9.534 1.00 94.75 357 LEU A C 1
ATOM 2728 O O . LEU A 1 357 ? -21.612 -11.248 8.876 1.00 94.75 357 LEU A O 1
ATOM 2732 N N . PRO A 1 358 ? -22.887 -12.137 10.488 1.00 94.19 358 PRO A N 1
ATOM 2733 C CA . PRO A 1 358 ? -21.875 -13.135 10.846 1.00 94.19 358 PRO A CA 1
ATOM 2734 C C . PRO A 1 358 ? -21.433 -13.976 9.641 1.00 94.19 358 PRO A C 1
ATOM 2736 O O . PRO A 1 358 ? -20.245 -14.121 9.376 1.00 94.19 358 PRO A O 1
ATOM 2739 N N . SER A 1 359 ? -22.394 -14.453 8.839 1.00 93.50 359 SER A N 1
ATOM 2740 C CA . SER A 1 359 ? -22.089 -15.216 7.625 1.00 93.50 359 SER A CA 1
ATOM 2741 C C . SER A 1 359 ? -21.399 -14.375 6.557 1.00 93.50 359 SER A C 1
ATOM 2743 O O . SER A 1 359 ? -20.473 -14.859 5.914 1.00 93.50 359 SER A O 1
ATOM 2745 N N . TRP A 1 360 ? -21.829 -13.125 6.361 1.00 95.56 360 TRP A N 1
ATOM 2746 C CA . TRP A 1 360 ? -21.224 -12.256 5.354 1.00 95.56 360 TRP A CA 1
ATOM 2747 C C . TRP A 1 360 ? -19.807 -11.823 5.747 1.00 95.56 360 TRP A C 1
ATOM 2749 O O . TRP A 1 360 ? -18.910 -11.878 4.913 1.00 95.56 360 TRP A O 1
ATOM 2759 N N . LEU A 1 361 ? -19.581 -11.458 7.013 1.00 95.69 361 LEU A N 1
ATOM 2760 C CA . LEU A 1 361 ? -18.268 -11.093 7.548 1.00 95.69 361 LEU A CA 1
ATOM 2761 C C . LEU A 1 361 ? -17.292 -12.263 7.418 1.00 95.69 361 LEU A C 1
ATOM 2763 O O . LEU A 1 361 ? -16.186 -12.060 6.930 1.00 95.69 361 LEU A O 1
ATOM 2767 N N . GLN A 1 362 ? -17.713 -13.481 7.774 1.00 93.19 362 GLN A N 1
ATOM 2768 C CA . GLN A 1 362 ? -16.861 -14.660 7.631 1.00 93.19 362 GLN A CA 1
ATOM 2769 C C . GLN A 1 362 ? -16.554 -14.974 6.165 1.00 93.19 362 GLN A C 1
ATOM 2771 O O . GLN A 1 362 ? -15.402 -15.212 5.817 1.00 93.19 362 GLN A O 1
ATOM 2776 N N . ALA A 1 363 ? -17.566 -14.954 5.292 1.00 90.62 363 ALA A N 1
ATOM 2777 C CA . ALA A 1 363 ? -17.364 -15.193 3.865 1.00 90.62 363 ALA A CA 1
ATOM 2778 C C . ALA A 1 363 ? -16.428 -14.145 3.246 1.00 90.62 363 ALA A C 1
ATOM 2780 O O . ALA A 1 363 ? -15.535 -14.496 2.481 1.00 90.62 363 ALA A O 1
ATOM 2781 N N . THR A 1 364 ? -16.594 -12.875 3.621 1.00 90.81 364 THR A N 1
ATOM 2782 C CA . THR A 1 364 ? -15.733 -11.776 3.167 1.00 90.81 364 THR A CA 1
ATOM 2783 C C . THR A 1 364 ? -14.310 -11.955 3.684 1.00 90.81 364 THR A C 1
ATOM 2785 O O . THR A 1 364 ? -13.371 -11.824 2.913 1.00 90.81 364 THR A O 1
ATOM 2788 N N . ALA A 1 365 ? -14.136 -12.315 4.957 1.00 87.94 365 ALA A N 1
ATOM 2789 C CA . ALA A 1 365 ? -12.818 -12.545 5.535 1.00 87.94 365 ALA A CA 1
ATOM 2790 C C . ALA A 1 365 ? -12.080 -13.722 4.875 1.00 87.94 365 ALA A C 1
ATOM 2792 O O . ALA A 1 365 ? -10.884 -13.623 4.620 1.00 87.94 365 ALA A O 1
ATOM 2793 N N . ASN A 1 366 ? -12.786 -14.815 4.569 1.00 84.56 366 ASN A N 1
ATOM 2794 C CA . ASN A 1 366 ? -12.202 -15.983 3.906 1.00 84.56 366 ASN A CA 1
ATOM 2795 C C . ASN A 1 366 ? -11.816 -15.680 2.457 1.00 84.56 366 ASN A C 1
ATOM 2797 O O . ASN A 1 366 ? -10.733 -16.062 2.025 1.00 84.56 366 ASN A O 1
ATOM 2801 N N . LYS A 1 367 ? -12.672 -14.945 1.734 1.00 81.62 367 LYS A N 1
ATOM 2802 C CA . LYS A 1 367 ? -12.474 -14.596 0.320 1.00 81.62 367 LYS A CA 1
ATOM 2803 C C . LYS A 1 367 ? -11.118 -13.942 0.042 1.00 81.62 367 LYS A C 1
ATOM 2805 O O . LYS A 1 367 ? -10.596 -14.118 -1.046 1.00 81.62 367 LYS A O 1
ATOM 2810 N N . TRP A 1 368 ? -10.572 -13.207 1.008 1.00 69.19 368 TRP A N 1
ATOM 2811 C CA . TRP A 1 368 ? -9.314 -12.467 0.864 1.00 69.19 368 TRP A CA 1
ATOM 2812 C C . TRP A 1 368 ? -8.144 -13.090 1.639 1.00 69.19 368 TRP A C 1
ATOM 2814 O O . TRP A 1 368 ? -7.028 -12.588 1.572 1.00 69.19 368 TRP A O 1
ATOM 2824 N N . ARG A 1 369 ? -8.389 -14.171 2.396 1.00 63.19 369 ARG A N 1
ATOM 2825 C CA . ARG A 1 369 ? -7.360 -14.922 3.141 1.00 63.19 369 ARG A CA 1
ATOM 2826 C C . ARG A 1 369 ? -6.974 -16.245 2.489 1.00 63.19 369 ARG A C 1
ATOM 2828 O O . ARG A 1 369 ? -5.922 -16.769 2.820 1.00 63.19 369 ARG A O 1
ATOM 2835 N N . GLU A 1 370 ? -7.790 -16.785 1.583 1.00 42.41 370 GLU A N 1
ATOM 2836 C CA . GLU A 1 370 ? -7.430 -17.970 0.784 1.00 42.41 370 GLU A CA 1
ATOM 2837 C C . GLU A 1 370 ? -6.319 -17.684 -0.256 1.00 42.41 370 GLU A C 1
ATOM 2839 O O . GLU A 1 370 ? -5.820 -18.618 -0.879 1.00 42.41 370 GLU A O 1
ATOM 2844 N N . ASP A 1 371 ? -5.893 -16.419 -0.377 1.00 35.62 371 ASP A N 1
ATOM 2845 C CA . ASP A 1 371 ? -4.818 -15.935 -1.255 1.00 35.62 371 ASP A CA 1
ATOM 2846 C C . ASP A 1 371 ? -3.456 -15.731 -0.536 1.00 35.62 371 ASP A C 1
ATOM 2848 O O . ASP A 1 371 ? -2.567 -15.080 -1.092 1.00 35.62 371 ASP A O 1
ATOM 2852 N N . VAL A 1 372 ? -3.267 -16.281 0.678 1.00 33.78 372 VAL A N 1
ATOM 2853 C CA . VAL A 1 372 ? -1.964 -16.322 1.392 1.00 33.78 372 VAL A CA 1
ATOM 2854 C C . VAL A 1 372 ? -1.399 -17.736 1.449 1.00 33.78 372 VAL A C 1
ATOM 2856 O O . VAL A 1 372 ? -2.110 -18.640 1.949 1.00 33.78 372 VAL A O 1
#

Organism: NCBI:txid505252

Radius of gyration: 24.64 Å; chains: 1; bounding box: 61×49×67 Å

InterPro domains:
  IPR011978 YgfB-like [PF03695] (223-348)
  IPR011978 YgfB-like [TIGR02292] (230-342)
  IPR036255 YgfB-like superfamily [SSF1013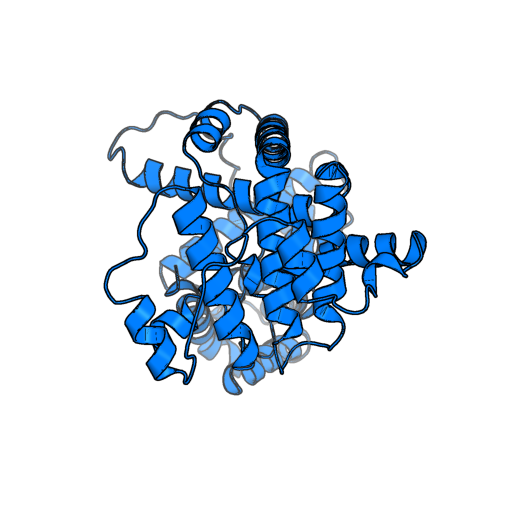27] (229-338)
  IPR059869 Y4lR, C-terminal helical domain [PF27203] (62-191)